Protein AF-0000000077145162 (afdb_homodimer)

Nearest PDB structures (foldseek):
  3smd-assembly1_A  TM=8.658E-01  e=8.844E-12  Bacillus thuringiensis str. Al Hakam
  3i7u-assembly1_B  TM=8.727E-01  e=4.835E-09  Aquifex aeolicus VF5
  3a6s-assembly3_A  TM=8.276E-01  e=2.845E-09  Escherichia coli K-12
  7sp3-assembly1_A  TM=6.257E-01  e=1.865E-07  Escherichia coli
  4s2y-assembly1_A  TM=6.361E-01  e=8.136E-07  Escherichia coli K-12

Structure (mmCIF, N/CA/C/O backbone):
data_AF-0000000077145162-model_v1
#
loop_
_entity.id
_entity.type
_entity.pdbx_description
1 polymer 'Phosphohydrolase (MutT/nudix family protein)'
#
loop_
_atom_site.group_PDB
_atom_site.id
_atom_site.type_symbol
_atom_site.label_atom_id
_atom_site.label_alt_id
_atom_site.label_comp_id
_atom_site.label_asym_id
_atom_site.label_entity_id
_atom_site.label_seq_id
_atom_site.pdbx_PDB_ins_code
_atom_site.Cartn_x
_atom_site.Cartn_y
_atom_site.Cartn_z
_atom_site.occupancy
_atom_site.B_iso_or_equiv
_atom_site.auth_seq_id
_atom_site.auth_comp_id
_atom_site.auth_asym_id
_atom_site.auth_atom_id
_atom_site.pdbx_PDB_model_num
ATOM 1 N N . MET A 1 1 ? 14.805 -5.492 -16.859 1 73 1 MET A N 1
ATOM 2 C CA . MET A 1 1 ? 14.977 -5.855 -15.453 1 73 1 MET A CA 1
ATOM 3 C C . MET A 1 1 ? 13.938 -5.16 -14.578 1 73 1 MET A C 1
ATOM 5 O O . MET A 1 1 ? 13.461 -4.074 -14.914 1 73 1 MET A O 1
ATOM 9 N N . GLY A 1 2 ? 13.305 -5.91 -13.633 1 91.06 2 GLY A N 1
ATOM 10 C CA . GLY A 1 2 ? 12.258 -5.395 -12.766 1 91.06 2 GLY A CA 1
ATOM 11 C C . GLY A 1 2 ? 12.789 -4.488 -11.672 1 91.06 2 GLY A C 1
ATOM 12 O O . GLY A 1 2 ? 14 -4.355 -11.5 1 91.06 2 GLY A O 1
ATOM 13 N N . TYR A 1 3 ? 12.07 -3.783 -11.055 1 95.81 3 TYR A N 1
ATOM 14 C CA . TYR A 1 3 ? 12.43 -2.82 -10.016 1 95.81 3 TYR A CA 1
ATOM 15 C C . TYR A 1 3 ? 13.312 -3.461 -8.953 1 95.81 3 TYR A C 1
ATOM 17 O O . TYR A 1 3 ? 14.336 -2.896 -8.57 1 95.81 3 TYR A O 1
ATOM 25 N N . ILE A 1 4 ? 12.961 -4.625 -8.562 1 95.38 4 ILE A N 1
ATOM 26 C CA . ILE A 1 4 ? 13.68 -5.285 -7.477 1 95.38 4 ILE A CA 1
ATOM 27 C C . ILE A 1 4 ? 15.109 -5.598 -7.922 1 95.38 4 ILE A C 1
ATOM 29 O O . ILE A 1 4 ? 16.062 -5.324 -7.191 1 95.38 4 ILE A O 1
ATOM 33 N N . GLU A 1 5 ? 15.211 -6.184 -9.062 1 95 5 GLU A N 1
ATOM 34 C CA . GLU A 1 5 ? 16.531 -6.52 -9.578 1 95 5 GLU A CA 1
ATOM 35 C C . GLU A 1 5 ? 17.406 -5.273 -9.719 1 95 5 GLU A C 1
ATOM 37 O O . GLU A 1 5 ? 18.578 -5.285 -9.367 1 95 5 GLU A O 1
ATOM 42 N N . ASP A 1 6 ? 16.828 -4.238 -10.227 1 95.81 6 ASP A N 1
ATOM 43 C CA . ASP A 1 6 ? 17.531 -2.973 -10.375 1 95.81 6 ASP A CA 1
ATOM 44 C C . ASP A 1 6 ? 18.047 -2.469 -9.031 1 95.81 6 ASP A C 1
ATOM 46 O O . ASP A 1 6 ? 19.203 -2.076 -8.906 1 95.81 6 ASP A O 1
ATOM 50 N N . MET A 1 7 ? 17.219 -2.557 -8.047 1 97.25 7 MET A N 1
ATOM 51 C CA . MET A 1 7 ? 17.578 -2.059 -6.727 1 97.25 7 MET A CA 1
ATOM 52 C C . MET A 1 7 ? 18.641 -2.947 -6.082 1 97.25 7 MET A C 1
ATOM 54 O O . MET A 1 7 ? 19.594 -2.447 -5.465 1 97.25 7 MET A O 1
ATOM 58 N N . ARG A 1 8 ? 18.484 -4.195 -6.309 1 97.56 8 ARG A N 1
ATOM 59 C CA . ARG A 1 8 ? 19.453 -5.113 -5.727 1 97.56 8 ARG A CA 1
ATOM 60 C C . ARG A 1 8 ? 20.844 -4.895 -6.328 1 97.56 8 ARG A C 1
ATOM 62 O O . ARG A 1 8 ? 21.844 -5.016 -5.637 1 97.56 8 ARG A O 1
ATOM 69 N N . ASN A 1 9 ? 20.875 -4.582 -7.578 1 97.12 9 ASN A N 1
ATOM 70 C CA . ASN A 1 9 ? 22.141 -4.273 -8.234 1 97.12 9 ASN A CA 1
ATOM 71 C C . ASN A 1 9 ? 22.797 -3.041 -7.625 1 97.12 9 ASN A C 1
ATOM 73 O O . ASN A 1 9 ? 24.031 -2.93 -7.613 1 97.12 9 ASN A O 1
ATOM 77 N N . LEU A 1 10 ? 21.984 -2.184 -7.051 1 97.12 10 LEU A N 1
ATOM 78 C CA . LEU A 1 10 ? 22.484 -0.918 -6.531 1 97.12 10 LEU A CA 1
ATOM 79 C C . LEU A 1 10 ? 22.812 -1.035 -5.047 1 97.12 10 LEU A C 1
ATOM 81 O O . LEU A 1 10 ? 23.797 -0.458 -4.578 1 97.12 10 LEU A O 1
ATOM 85 N N . VAL A 1 11 ? 22.047 -1.851 -4.258 1 97.75 11 VAL A N 1
ATOM 86 C CA . VAL A 1 11 ? 22.172 -1.73 -2.807 1 97.75 11 VAL A CA 1
ATOM 87 C C . VAL A 1 11 ? 22.531 -3.086 -2.203 1 97.75 11 VAL A C 1
ATOM 89 O O . VAL A 1 11 ? 22.641 -3.219 -0.983 1 97.75 11 VAL A O 1
ATOM 92 N N . GLY A 1 12 ? 22.688 -4.051 -3.043 1 96.88 12 GLY A N 1
ATOM 93 C CA . GLY A 1 12 ? 22.969 -5.387 -2.545 1 96.88 12 GLY A CA 1
ATOM 94 C C . GLY A 1 12 ? 21.859 -5.938 -1.662 1 96.88 12 GLY A C 1
ATOM 95 O O . GLY A 1 12 ? 20.688 -5.914 -2.039 1 96.88 12 GLY A O 1
ATOM 96 N N . ASN A 1 13 ? 22.281 -6.395 -0.47 1 97.19 13 ASN A N 1
ATOM 97 C CA . ASN A 1 13 ? 21.328 -7.055 0.408 1 97.19 13 ASN A CA 1
ATOM 98 C C . ASN A 1 13 ? 20.719 -6.078 1.41 1 97.19 13 ASN A C 1
ATOM 100 O O . ASN A 1 13 ? 20.031 -6.492 2.35 1 97.19 13 ASN A O 1
ATOM 104 N N . HIS A 1 14 ? 20.984 -4.758 1.228 1 96.81 14 HIS A N 1
ATOM 105 C CA . HIS A 1 14 ? 20.406 -3.752 2.109 1 96.81 14 HIS A CA 1
ATOM 106 C C . HIS A 1 14 ? 18.891 -3.877 2.166 1 96.81 14 HIS A C 1
ATOM 108 O O . HIS A 1 14 ? 18.25 -4.16 1.151 1 96.81 14 HIS A O 1
ATOM 114 N N . PRO A 1 15 ? 18.281 -3.676 3.285 1 96.88 15 PRO A N 1
ATOM 115 C CA . PRO A 1 15 ? 16.828 -3.826 3.406 1 96.88 15 PRO A CA 1
ATOM 116 C C . PRO A 1 15 ? 16.062 -2.92 2.447 1 96.88 15 PRO A C 1
ATOM 118 O O . PRO A 1 15 ? 16.422 -1.755 2.27 1 96.88 15 PRO A O 1
ATOM 121 N N . LEU A 1 16 ? 15.023 -3.518 1.846 1 97.62 16 LEU A N 1
ATOM 122 C CA . LEU A 1 16 ? 14.117 -2.783 0.971 1 97.62 16 LEU A CA 1
ATOM 123 C C . LEU A 1 16 ? 12.68 -2.869 1.479 1 97.62 16 LEU A C 1
ATOM 125 O O . LEU A 1 16 ? 12.242 -3.928 1.934 1 97.62 16 LEU A O 1
ATOM 129 N N . ILE A 1 17 ? 11.984 -1.758 1.466 1 97.88 17 ILE A N 1
ATOM 130 C CA . ILE A 1 17 ? 10.523 -1.818 1.551 1 97.88 17 ILE A CA 1
ATOM 131 C C . ILE A 1 17 ? 9.938 -2.09 0.168 1 97.88 17 ILE A C 1
ATOM 133 O O . ILE A 1 17 ? 10.133 -1.302 -0.761 1 97.88 17 ILE A O 1
ATOM 137 N N . LEU A 1 18 ? 9.297 -3.199 0.031 1 97.56 18 LEU A N 1
ATOM 138 C CA . LEU A 1 18 ? 8.688 -3.578 -1.24 1 97.56 18 LEU A CA 1
ATOM 139 C C . LEU A 1 18 ? 7.176 -3.727 -1.096 1 97.56 18 LEU A C 1
ATOM 141 O O . LEU A 1 18 ? 6.691 -4.258 -0.091 1 97.56 18 LEU A O 1
ATOM 145 N N . ILE A 1 19 ? 6.461 -3.207 -2.064 1 98.06 19 ILE A N 1
ATOM 146 C CA . ILE A 1 19 ? 5.008 -3.346 -2.072 1 98.06 19 ILE A CA 1
ATOM 147 C C . ILE A 1 19 ? 4.59 -4.328 -3.166 1 98.06 19 ILE A C 1
ATOM 149 O O . ILE A 1 19 ? 5.148 -4.316 -4.266 1 98.06 19 ILE A O 1
ATOM 153 N N . GLY A 1 20 ? 3.664 -5.172 -2.791 1 97.75 20 GLY A N 1
ATOM 154 C CA . GLY A 1 20 ? 3.148 -6.145 -3.74 1 97.75 20 GLY A CA 1
ATOM 155 C C . GLY A 1 20 ? 1.633 -6.23 -3.744 1 97.75 20 GLY A C 1
ATOM 156 O O . GLY A 1 20 ? 0.981 -5.828 -2.777 1 97.75 20 GLY A O 1
ATOM 157 N N . SER A 1 21 ? 1.092 -6.641 -4.844 1 98.5 21 SER A N 1
ATOM 158 C CA . SER A 1 21 ? -0.329 -6.93 -5.008 1 98.5 21 SER A CA 1
ATOM 159 C C . SER A 1 21 ? -0.599 -8.43 -4.941 1 98.5 21 SER A C 1
ATOM 161 O O . SER A 1 21 ? 0.1 -9.219 -5.578 1 98.5 21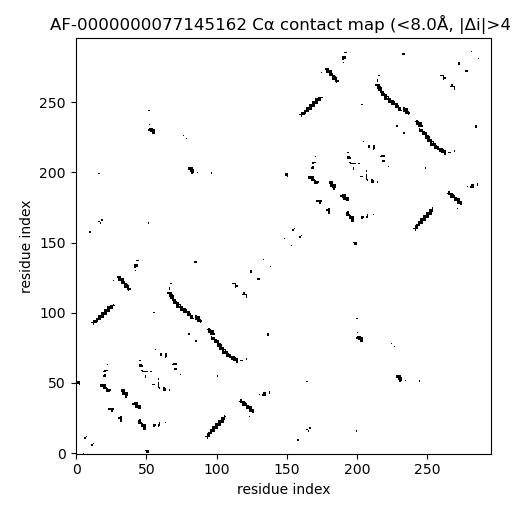 SER A O 1
ATOM 163 N N . HIS A 1 22 ? -1.588 -8.797 -4.117 1 98.38 22 HIS A N 1
ATOM 164 C CA . HIS A 1 22 ? -1.922 -10.203 -3.904 1 98.38 22 HIS A CA 1
ATOM 165 C C . HIS A 1 22 ? -3.424 -10.438 -4.035 1 98.38 22 HIS A C 1
ATOM 167 O O . HIS A 1 22 ? -4.223 -9.539 -3.773 1 98.38 22 HIS A O 1
ATOM 173 N N . ALA A 1 23 ? -3.779 -11.633 -4.406 1 98.56 23 ALA A N 1
ATOM 174 C CA . ALA A 1 23 ? -5.184 -11.914 -4.684 1 98.56 23 ALA A CA 1
ATOM 175 C C . ALA A 1 23 ? -5.668 -13.125 -3.887 1 98.56 23 ALA A C 1
ATOM 177 O O . ALA A 1 23 ? -4.988 -14.148 -3.828 1 98.56 23 ALA A O 1
ATOM 178 N N . ILE A 1 24 ? -6.758 -12.914 -3.268 1 98.62 24 ILE A N 1
ATOM 179 C CA . ILE A 1 24 ? -7.598 -14.039 -2.877 1 98.62 24 ILE A CA 1
ATOM 180 C C . ILE A 1 24 ? -8.57 -14.375 -4.004 1 98.62 24 ILE A C 1
ATOM 182 O O . ILE A 1 24 ? -9.57 -13.68 -4.195 1 98.62 24 ILE A O 1
ATOM 186 N N . ILE A 1 25 ? -8.281 -15.359 -4.754 1 98.62 25 ILE A N 1
ATOM 187 C CA . ILE A 1 25 ? -9.094 -15.742 -5.902 1 98.62 25 ILE A CA 1
ATOM 188 C C . ILE A 1 25 ? -10.055 -16.859 -5.5 1 98.62 25 ILE A C 1
ATOM 190 O O . ILE A 1 25 ? -9.617 -17.938 -5.082 1 98.62 25 ILE A O 1
ATOM 194 N N . LEU A 1 26 ? -11.305 -16.594 -5.645 1 98.5 26 LEU A N 1
ATOM 195 C CA . LEU A 1 26 ? -12.336 -17.562 -5.277 1 98.5 26 LEU A CA 1
ATOM 196 C C . LEU A 1 26 ? -13.156 -17.969 -6.496 1 98.5 26 LEU A C 1
ATOM 198 O O . LEU A 1 26 ? -13.57 -17.125 -7.293 1 98.5 26 LEU A O 1
ATOM 202 N N . ASN A 1 27 ? -13.398 -19.281 -6.613 1 97.69 27 ASN A N 1
ATOM 203 C CA . ASN A 1 27 ? -14.242 -19.734 -7.707 1 97.69 27 ASN A CA 1
ATOM 204 C C . ASN A 1 27 ? -15.719 -19.75 -7.305 1 97.69 27 ASN A C 1
ATOM 206 O O . ASN A 1 27 ? -16.078 -19.25 -6.234 1 97.69 27 ASN A O 1
ATOM 210 N N . GLU A 1 28 ? -16.531 -20.234 -8.188 1 96.62 28 GLU A N 1
ATOM 211 C CA . GLU A 1 28 ? -17.984 -20.203 -7.996 1 96.62 28 GLU A CA 1
ATOM 212 C C . GLU A 1 28 ? -18.406 -21.031 -6.785 1 96.62 28 GLU A C 1
ATOM 214 O O . GLU A 1 28 ? -19.453 -20.797 -6.191 1 96.62 28 GLU A O 1
ATOM 219 N N . LYS A 1 29 ? -17.594 -22.016 -6.418 1 97.19 29 LYS A N 1
ATOM 220 C CA . LYS A 1 29 ? -17.875 -22.875 -5.273 1 97.19 29 LYS A CA 1
ATOM 221 C C . LYS A 1 29 ? -17.297 -22.297 -3.986 1 97.19 29 LYS A C 1
ATOM 223 O O . LYS A 1 29 ? -17.25 -22.969 -2.961 1 97.19 29 LYS A O 1
ATOM 228 N N . ASP A 1 30 ? -16.703 -21.078 -4.066 1 96.56 30 ASP A N 1
ATOM 229 C CA . ASP A 1 30 ? -16.078 -20.375 -2.939 1 96.56 30 ASP A CA 1
ATOM 230 C C . ASP A 1 30 ? -14.828 -21.109 -2.463 1 96.56 30 ASP A C 1
ATOM 232 O O . ASP A 1 30 ? -14.57 -21.188 -1.262 1 96.56 30 ASP A O 1
ATOM 236 N N . GLU A 1 31 ? -14.211 -21.672 -3.371 1 98.06 31 GLU A N 1
ATOM 237 C CA . GLU A 1 31 ? -12.891 -22.25 -3.109 1 98.06 31 GLU A CA 1
ATOM 238 C C . GLU A 1 31 ? -11.789 -21.25 -3.438 1 98.06 31 GLU A C 1
ATOM 240 O O . GLU A 1 31 ? -11.891 -20.5 -4.414 1 98.06 31 GLU A O 1
ATOM 245 N N . VAL A 1 32 ? -10.734 -21.281 -2.621 1 98.5 32 VAL A N 1
ATOM 246 C CA . VAL A 1 32 ? -9.664 -20.312 -2.781 1 98.5 32 VAL A CA 1
ATOM 247 C C . VAL A 1 32 ? -8.508 -20.938 -3.559 1 98.5 32 VAL A C 1
ATOM 249 O O . VAL A 1 32 ? -8.094 -22.062 -3.271 1 98.5 32 VAL A O 1
ATOM 252 N N . LEU A 1 33 ? -7.996 -20.234 -4.57 1 98 33 LEU A N 1
ATOM 253 C CA . LEU A 1 33 ? -6.844 -20.688 -5.344 1 98 33 LEU A CA 1
ATOM 254 C C . LEU A 1 33 ? -5.547 -20.453 -4.582 1 98 33 LEU A C 1
ATOM 256 O O . LEU A 1 33 ? -5.27 -19.312 -4.168 1 98 33 LEU A O 1
ATOM 260 N N . LEU A 1 34 ? -4.777 -21.516 -4.34 1 97 34 LEU A N 1
ATOM 261 C CA . LEU A 1 34 ? -3.461 -21.406 -3.723 1 97 34 LEU A CA 1
ATOM 262 C C . LEU A 1 34 ? -2.377 -21.953 -4.645 1 97 34 LEU A C 1
ATOM 264 O O . LEU A 1 34 ? -2.66 -22.766 -5.527 1 97 34 LEU A O 1
ATOM 268 N N . GLN A 1 35 ? -1.238 -21.453 -4.477 1 95.19 35 GLN A N 1
ATOM 269 C CA . GLN A 1 35 ? -0.072 -21.859 -5.25 1 95.19 35 GLN A CA 1
ATOM 270 C C . GLN A 1 35 ? 1.009 -22.453 -4.348 1 95.19 35 GLN A C 1
ATOM 272 O O . GLN A 1 35 ? 1.325 -21.891 -3.301 1 95.19 35 GLN A O 1
ATOM 277 N N . LEU A 1 36 ? 1.513 -23.578 -4.754 1 92.94 36 LEU A N 1
ATOM 278 C CA . LEU A 1 36 ? 2.658 -24.172 -4.066 1 92.94 36 LEU A CA 1
ATOM 279 C C . LEU A 1 36 ? 3.965 -23.594 -4.594 1 92.94 36 LEU A C 1
ATOM 281 O O . LEU A 1 36 ? 4.332 -23.812 -5.75 1 92.94 36 LEU A O 1
ATOM 285 N N . ARG A 1 37 ? 4.641 -22.844 -3.727 1 83.56 37 ARG A N 1
ATOM 286 C CA . ARG A 1 37 ? 5.84 -22.141 -4.168 1 83.56 37 ARG A CA 1
ATOM 287 C C . ARG A 1 37 ? 7.062 -23.047 -4.113 1 83.56 37 ARG A C 1
ATOM 289 O O . ARG A 1 37 ? 7.184 -23.891 -3.215 1 83.56 37 ARG A O 1
ATOM 296 N N . THR A 1 38 ? 7.938 -22.781 -5.023 1 78.06 38 THR A N 1
ATOM 297 C CA . THR A 1 38 ? 9.125 -23.609 -5.16 1 78.06 38 THR A CA 1
ATOM 298 C C . THR A 1 38 ? 10.164 -23.25 -4.102 1 78.06 38 THR A C 1
ATOM 300 O O . THR A 1 38 ? 10.961 -24.094 -3.686 1 78.06 38 THR A O 1
ATOM 303 N N . ASP A 1 39 ? 10.156 -21.969 -3.674 1 71.62 39 ASP A N 1
ATOM 304 C CA . ASP A 1 39 ? 11.227 -21.469 -2.811 1 71.62 39 ASP A CA 1
ATOM 305 C C . ASP A 1 39 ? 11.133 -22.094 -1.417 1 71.62 39 ASP A C 1
ATOM 307 O O . ASP A 1 39 ? 12.156 -22.453 -0.82 1 71.62 39 ASP A O 1
ATOM 311 N N . PHE A 1 40 ? 9.922 -22.281 -0.91 1 70.81 40 PHE A N 1
ATOM 312 C CA . PHE A 1 40 ? 9.789 -22.766 0.463 1 70.81 40 PHE A CA 1
ATOM 313 C C . PHE A 1 40 ? 8.883 -23.984 0.529 1 70.81 40 PHE A C 1
ATOM 315 O O . PHE A 1 40 ? 8.695 -24.562 1.601 1 70.81 40 PHE A O 1
ATOM 322 N N . ASN A 1 41 ? 8.352 -24.438 -0.592 1 81.75 41 ASN A N 1
ATOM 323 C CA . ASN A 1 41 ? 7.434 -25.562 -0.685 1 81.75 41 ASN A CA 1
ATOM 324 C C . ASN A 1 41 ? 6.219 -25.375 0.219 1 81.75 41 ASN A C 1
ATOM 326 O O . ASN A 1 41 ? 5.867 -26.281 0.984 1 81.75 41 ASN A O 1
ATOM 330 N N . ARG A 1 42 ? 5.777 -24.156 0.211 1 89.12 42 ARG A N 1
ATOM 331 C CA . ARG A 1 42 ? 4.586 -23.797 0.973 1 89.12 42 ARG A CA 1
ATOM 332 C C . ARG A 1 42 ? 3.527 -23.172 0.073 1 89.12 42 ARG A C 1
ATOM 334 O O . ARG A 1 42 ? 3.857 -22.516 -0.915 1 89.12 42 ARG A O 1
ATOM 341 N N . TRP A 1 43 ? 2.32 -23.453 0.506 1 94.06 43 TRP A N 1
ATOM 342 C CA . TRP A 1 43 ? 1.199 -22.859 -0.216 1 94.06 43 TRP A CA 1
ATOM 343 C C . TRP A 1 43 ? 1.042 -21.391 0.136 1 94.06 43 TRP A C 1
ATOM 345 O O . TRP A 1 43 ? 1.268 -20.984 1.281 1 94.06 43 TRP A O 1
ATOM 355 N N . GLY A 1 44 ? 0.661 -20.641 -0.822 1 94.69 44 GLY A N 1
ATOM 356 C CA . GLY A 1 44 ? 0.375 -19.219 -0.638 1 94.69 44 GLY A CA 1
ATOM 357 C C . GLY A 1 44 ? -0.619 -18.672 -1.646 1 94.69 44 GLY A C 1
ATOM 358 O O . GLY A 1 44 ? -1.071 -19.406 -2.533 1 94.69 44 GLY A O 1
ATOM 359 N N . ILE A 1 45 ? -0.968 -17.422 -1.444 1 96.69 45 ILE A N 1
ATOM 360 C CA . ILE A 1 45 ? -1.852 -16.781 -2.408 1 96.69 45 ILE A CA 1
ATOM 361 C C . ILE A 1 45 ? -1.027 -16.203 -3.557 1 96.69 45 ILE A C 1
ATOM 363 O O . ILE A 1 45 ? 0.203 -16.156 -3.488 1 96.69 45 ILE A O 1
ATOM 367 N N . ILE A 1 46 ? -1.766 -15.859 -4.602 1 96.44 46 ILE A N 1
ATOM 368 C CA . ILE A 1 46 ? -1.122 -15.383 -5.82 1 96.44 46 ILE A CA 1
ATOM 369 C C . ILE A 1 46 ? -0.826 -13.891 -5.699 1 96.44 46 ILE A C 1
ATOM 371 O O . ILE A 1 46 ? -1.669 -13.125 -5.234 1 96.44 46 ILE A O 1
ATOM 375 N N . GLY A 1 47 ? 0.297 -13.484 -6.109 1 96.12 47 GLY A N 1
ATOM 376 C CA . GLY A 1 47 ? 0.658 -12.078 -6.098 1 96.12 47 GLY A CA 1
ATOM 377 C C . GLY A 1 47 ? 2.123 -11.836 -6.406 1 96.12 47 GLY A C 1
ATOM 378 O O . GLY A 1 47 ? 2.873 -12.773 -6.66 1 96.12 47 GLY A O 1
ATOM 379 N N . GLY A 1 48 ? 2.527 -10.609 -6.402 1 95.81 48 GLY A N 1
ATOM 380 C CA . GLY A 1 48 ? 3.898 -10.234 -6.711 1 95.81 48 GLY A CA 1
ATOM 381 C C . GLY A 1 48 ? 4.168 -8.758 -6.531 1 95.81 48 GLY A C 1
ATOM 382 O O . GLY A 1 48 ? 3.258 -7.988 -6.215 1 95.81 48 GLY A O 1
ATOM 383 N N . ALA A 1 49 ? 5.387 -8.438 -6.809 1 96.44 49 ALA A N 1
ATOM 384 C CA . ALA A 1 49 ? 5.883 -7.094 -6.516 1 96.44 49 ALA A CA 1
ATOM 385 C C . ALA A 1 49 ? 5.422 -6.098 -7.574 1 96.44 49 ALA A C 1
ATOM 387 O O . ALA A 1 49 ? 5.293 -6.445 -8.75 1 96.44 49 ALA A O 1
ATOM 388 N N . LEU A 1 50 ? 5.211 -4.867 -7.137 1 98.06 50 LEU A N 1
ATOM 389 C CA . LEU A 1 50 ? 4.902 -3.744 -8.016 1 98.06 50 LEU A CA 1
ATOM 390 C C . LEU A 1 50 ? 6.121 -3.346 -8.844 1 98.06 50 LEU A C 1
ATOM 392 O O . LEU A 1 50 ? 7.238 -3.295 -8.32 1 98.06 50 LEU A O 1
ATOM 396 N N . GLU A 1 51 ? 5.969 -3.113 -10.133 1 97 51 GLU A N 1
ATOM 397 C CA . GLU A 1 51 ? 7.004 -2.578 -11.016 1 97 51 GLU A CA 1
ATOM 398 C C . GLU A 1 51 ? 6.766 -1.102 -11.312 1 97 51 GLU A C 1
ATOM 400 O O . GLU A 1 51 ? 5.719 -0.553 -10.961 1 97 51 GLU A O 1
ATOM 405 N N . TYR A 1 52 ? 7.711 -0.533 -11.922 1 94.62 52 TYR A N 1
ATOM 406 C CA . TYR A 1 52 ? 7.586 0.875 -12.281 1 94.62 52 TYR A CA 1
ATOM 407 C C . TYR A 1 52 ? 6.383 1.104 -13.188 1 94.62 52 TYR A C 1
ATOM 409 O O . TYR A 1 52 ? 6.078 0.272 -14.039 1 94.62 52 TYR A O 1
ATOM 417 N N . ASN A 1 53 ? 5.695 2.227 -13.016 1 90.81 53 ASN A N 1
ATOM 418 C CA . ASN A 1 53 ? 4.703 2.773 -13.938 1 90.81 53 ASN A CA 1
ATOM 419 C C . ASN A 1 53 ? 3.473 1.876 -14.031 1 90.81 53 ASN A C 1
ATOM 421 O O . ASN A 1 53 ? 2.838 1.8 -15.086 1 90.81 53 ASN A O 1
ATOM 425 N N . GLU A 1 54 ? 3.229 1.074 -13.016 1 95 54 GLU A N 1
ATOM 426 C CA . GLU A 1 54 ? 1.99 0.302 -13 1 95 54 GLU A CA 1
ATOM 427 C C . GLU A 1 54 ? 1.178 0.59 -11.742 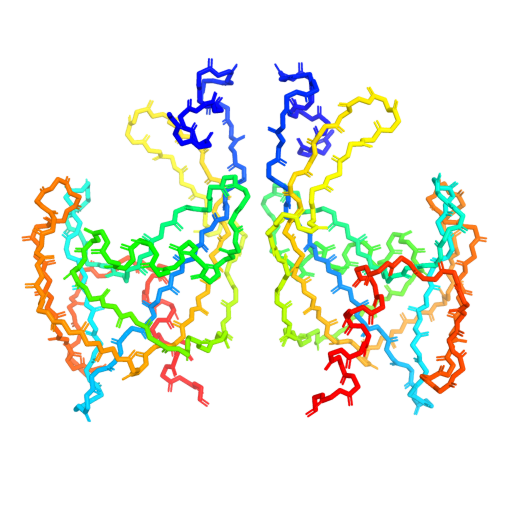1 95 54 GLU A C 1
ATOM 429 O O . GLU A 1 54 ? 1.729 1.017 -10.719 1 95 54 GLU A O 1
ATOM 434 N N . THR A 1 55 ? -0.147 0.417 -11.922 1 97.75 55 THR A N 1
ATOM 435 C CA . THR A 1 55 ? -1.003 0.453 -10.742 1 97.75 55 THR A CA 1
ATOM 436 C C . THR A 1 55 ? -0.94 -0.873 -9.984 1 97.75 55 THR A C 1
ATOM 438 O O . THR A 1 55 ? -0.525 -1.891 -10.547 1 97.75 55 THR A O 1
ATOM 441 N N . LEU A 1 56 ? -1.31 -0.833 -8.773 1 98.56 56 LEU A N 1
ATOM 442 C CA . LEU A 1 56 ? -1.387 -2.062 -7.992 1 98.56 56 LEU A CA 1
ATOM 443 C C . LEU A 1 56 ? -2.311 -3.074 -8.664 1 98.56 56 LEU A C 1
ATOM 445 O O . LEU A 1 56 ? -2.02 -4.273 -8.672 1 98.56 56 LEU A O 1
ATOM 449 N N . GLU A 1 57 ? -3.355 -2.582 -9.273 1 98.44 57 GLU A N 1
ATOM 450 C CA . GLU A 1 57 ? -4.277 -3.463 -9.977 1 98.44 57 GLU A CA 1
ATOM 451 C C . GLU A 1 57 ? -3.631 -4.055 -11.227 1 98.44 57 GLU A C 1
ATOM 453 O O . GLU A 1 57 ? -3.814 -5.234 -11.531 1 98.44 57 GLU A O 1
ATOM 458 N N . ASP A 1 58 ? -2.898 -3.238 -11.93 1 98 58 ASP A N 1
ATOM 459 C CA . ASP A 1 58 ? -2.184 -3.73 -13.102 1 98 58 ASP A CA 1
ATOM 460 C C . ASP A 1 58 ? -1.156 -4.789 -12.719 1 98 58 ASP A C 1
ATOM 462 O O . ASP A 1 58 ? -1.011 -5.805 -13.398 1 98 58 ASP A O 1
ATOM 466 N N . ALA A 1 59 ? -0.435 -4.508 -11.672 1 98.19 59 ALA A N 1
ATOM 467 C CA . ALA A 1 59 ? 0.527 -5.484 -11.172 1 98.19 59 ALA A CA 1
ATOM 468 C C . ALA A 1 59 ? -0.161 -6.801 -10.82 1 98.19 59 ALA A C 1
ATOM 470 O O . ALA A 1 59 ? 0.343 -7.879 -11.148 1 98.19 59 ALA A O 1
ATOM 471 N N . LEU A 1 60 ? -1.328 -6.676 -10.18 1 98.44 60 LEU A N 1
ATOM 472 C CA . LEU A 1 60 ? -2.084 -7.863 -9.797 1 98.44 60 LEU A CA 1
ATOM 473 C C . LEU A 1 60 ? -2.459 -8.688 -11.023 1 98.44 60 LEU A C 1
ATOM 475 O O . LEU A 1 60 ? -2.223 -9.898 -11.055 1 98.44 60 LEU A O 1
ATOM 479 N N . LYS A 1 61 ? -3.006 -7.996 -12 1 98.38 61 LYS A N 1
ATOM 480 C CA . LYS A 1 61 ? -3.436 -8.672 -13.227 1 98.38 61 LYS A CA 1
ATOM 481 C C . LYS A 1 61 ? -2.256 -9.344 -13.922 1 98.38 61 LYS A C 1
ATOM 483 O O . LYS A 1 61 ? -2.365 -10.484 -14.375 1 98.38 61 LYS A O 1
ATOM 488 N N . ARG A 1 62 ? -1.154 -8.648 -14.008 1 97.19 62 ARG A N 1
ATOM 489 C CA . ARG A 1 62 ? 0.045 -9.188 -14.641 1 97.19 62 ARG A CA 1
ATOM 490 C C . ARG A 1 62 ? 0.551 -10.414 -13.898 1 97.19 62 ARG A C 1
ATOM 492 O O . ARG A 1 62 ? 0.782 -11.461 -14.508 1 97.19 62 ARG A O 1
ATOM 499 N N . GLU A 1 63 ? 0.692 -10.359 -12.547 1 96.31 63 GLU A N 1
ATOM 500 C CA . GLU A 1 63 ? 1.233 -11.445 -11.734 1 96.31 63 GLU A CA 1
ATOM 501 C C . GLU A 1 63 ? 0.313 -12.664 -11.75 1 96.31 63 GLU A C 1
ATOM 503 O O . GLU A 1 63 ? 0.781 -13.805 -11.82 1 96.31 63 GLU A O 1
ATOM 508 N N . VAL A 1 64 ? -1.023 -12.43 -11.672 1 97.19 64 VAL A N 1
ATOM 509 C CA . VAL A 1 64 ? -1.975 -13.531 -11.695 1 97.19 64 VAL A CA 1
ATOM 510 C C . VAL A 1 64 ? -1.891 -14.258 -13.039 1 97.19 64 VAL A C 1
ATOM 512 O O . VAL A 1 64 ? -1.833 -15.484 -13.086 1 97.19 64 VAL A O 1
ATOM 515 N N . PHE A 1 65 ? -1.805 -13.438 -14.07 1 97.19 65 PHE A N 1
ATOM 516 C CA . PHE A 1 65 ? -1.702 -14.047 -15.391 1 97.19 65 PHE A CA 1
ATOM 517 C C . PHE A 1 65 ? -0.406 -14.836 -15.523 1 97.19 65 PHE A C 1
ATOM 519 O O . PHE A 1 65 ? -0.415 -15.977 -15.992 1 97.19 65 PHE A O 1
ATOM 526 N N . GLU A 1 66 ? 0.687 -14.289 -15.164 1 94.75 66 GLU A N 1
ATOM 527 C CA . GLU A 1 66 ? 1.999 -14.922 -15.273 1 94.75 66 GLU A CA 1
ATOM 528 C C . GLU A 1 66 ? 2.057 -16.219 -14.461 1 94.75 66 GLU A C 1
ATOM 530 O O . GLU A 1 66 ? 2.607 -17.219 -14.922 1 94.75 66 GLU A O 1
ATOM 535 N N . GLU A 1 67 ? 1.45 -16.219 -13.242 1 94.62 67 GLU A N 1
ATOM 536 C CA . GLU A 1 67 ? 1.631 -17.328 -12.312 1 94.62 67 GLU A CA 1
ATOM 537 C C . GLU A 1 67 ? 0.567 -18.406 -12.523 1 94.62 67 GLU A C 1
ATOM 539 O O . GLU A 1 67 ? 0.777 -19.578 -12.18 1 94.62 67 GLU A O 1
ATOM 544 N N . THR A 1 68 ? -0.639 -18.031 -13.125 1 96 68 THR A N 1
ATOM 545 C CA . THR A 1 68 ? -1.745 -18.984 -13.102 1 96 68 THR A CA 1
ATOM 546 C C . THR A 1 68 ? -2.355 -19.141 -14.492 1 96 68 THR A C 1
ATOM 548 O O . THR A 1 68 ? -3.107 -20.078 -14.742 1 96 68 THR A O 1
ATOM 551 N N . GLY A 1 69 ? -2.125 -18.188 -15.367 1 96.19 69 GLY A N 1
ATOM 552 C CA . GLY A 1 69 ? -2.775 -18.156 -16.672 1 96.19 69 GLY A CA 1
ATOM 553 C C . GLY A 1 69 ? -4.145 -17.5 -16.641 1 96.19 69 GLY A C 1
ATOM 554 O O . GLY A 1 69 ? -4.754 -17.281 -17.688 1 96.19 69 GLY A O 1
ATOM 555 N N . LEU A 1 70 ? -4.629 -17.078 -15.539 1 97.38 70 LEU A N 1
ATOM 556 C CA . LEU A 1 70 ? -5.973 -16.516 -15.406 1 97.38 70 LEU A CA 1
ATOM 557 C C . LEU A 1 70 ? -5.965 -15.023 -15.68 1 97.38 70 LEU A C 1
ATOM 559 O O . LEU A 1 70 ? -5.023 -14.32 -15.305 1 97.38 70 LEU A O 1
ATOM 563 N N . ILE A 1 71 ? -6.984 -14.555 -16.312 1 98.25 71 ILE A N 1
ATOM 564 C CA . ILE A 1 71 ? -7.27 -13.133 -16.484 1 98.25 71 ILE A CA 1
ATOM 565 C C . ILE A 1 71 ? -8.367 -12.703 -15.508 1 98.25 71 ILE A C 1
ATOM 567 O O . ILE A 1 71 ? -9.523 -13.117 -15.648 1 98.25 71 ILE A O 1
ATOM 571 N N . ILE A 1 72 ? -7.996 -11.906 -14.562 1 98.31 72 ILE A N 1
ATOM 572 C CA . ILE A 1 72 ? -8.961 -11.523 -13.539 1 98.31 72 ILE A CA 1
ATOM 573 C C . ILE A 1 72 ? -9.625 -10.203 -13.93 1 98.31 72 ILE A C 1
ATOM 575 O O . ILE A 1 72 ? -9.047 -9.406 -14.664 1 98.31 72 ILE A O 1
ATOM 579 N N . LYS A 1 73 ? -10.797 -10.062 -13.391 1 97.75 73 LYS A N 1
ATOM 580 C CA . LYS A 1 73 ? -11.57 -8.844 -13.609 1 97.75 73 LYS A CA 1
ATOM 581 C C . LYS A 1 73 ? -12.117 -8.297 -12.289 1 97.75 73 LYS A C 1
ATOM 583 O O . LYS A 1 73 ? -12.359 -9.055 -11.352 1 97.75 73 LYS A O 1
ATOM 588 N N . ASN A 1 74 ? -12.234 -6.953 -12.211 1 97.56 74 ASN A N 1
ATOM 589 C CA . ASN A 1 74 ? -12.883 -6.234 -11.125 1 97.56 74 ASN A CA 1
ATOM 590 C C . ASN A 1 74 ? -12.336 -6.656 -9.766 1 97.56 74 ASN A C 1
ATOM 592 O O . ASN A 1 74 ? -13.102 -7.016 -8.867 1 97.56 74 ASN A O 1
ATOM 596 N N . PRO A 1 75 ? -11.016 -6.645 -9.594 1 98.44 75 PRO A N 1
ATOM 597 C CA . PRO A 1 75 ? -10.508 -6.926 -8.242 1 98.44 75 PRO A CA 1
ATOM 598 C C . PRO A 1 75 ? -11.023 -5.934 -7.203 1 98.44 75 PRO A C 1
ATOM 600 O O . PRO A 1 75 ? -11.148 -4.742 -7.492 1 98.44 75 PRO A O 1
ATOM 603 N N . GLU A 1 76 ? -11.336 -6.414 -6.031 1 98.12 76 GLU A N 1
ATOM 604 C CA . GLU A 1 76 ? -11.812 -5.586 -4.93 1 98.12 76 GLU A CA 1
ATOM 605 C C . GLU A 1 76 ? -10.758 -5.465 -3.832 1 98.12 76 GLU A C 1
ATOM 607 O O . GLU A 1 76 ? -10.297 -6.473 -3.295 1 98.12 76 GLU A O 1
ATOM 612 N N . LEU A 1 77 ? -10.438 -4.219 -3.521 1 98.44 77 LEU A N 1
ATOM 613 C CA . LEU A 1 77 ? -9.484 -4.004 -2.438 1 98.44 77 LEU A CA 1
ATOM 614 C C . LEU A 1 77 ? -10.016 -4.562 -1.124 1 98.44 77 LEU A C 1
ATOM 616 O O . LEU A 1 77 ? -11.125 -4.234 -0.71 1 98.44 77 LEU A O 1
ATOM 620 N N . PHE A 1 78 ? -9.227 -5.441 -0.497 1 98.25 78 PHE A N 1
ATOM 621 C CA . PHE A 1 78 ? -9.648 -6.078 0.746 1 98.25 78 PHE A CA 1
ATOM 622 C C . PHE A 1 78 ? -8.969 -5.426 1.944 1 98.25 78 PHE A C 1
ATOM 624 O O . PHE A 1 78 ? -9.609 -4.727 2.727 1 98.25 78 PHE A O 1
ATOM 631 N N . ARG A 1 79 ? -7.629 -5.594 1.967 1 97.81 79 ARG A N 1
ATOM 632 C CA . ARG A 1 79 ? -6.855 -5.129 3.113 1 97.81 79 ARG A CA 1
ATOM 633 C C . ARG A 1 79 ? -5.379 -4.992 2.754 1 97.81 79 ARG A C 1
ATOM 635 O O . ARG A 1 79 ? -4.922 -5.543 1.751 1 97.81 79 ARG A O 1
ATOM 642 N N . THR A 1 80 ? -4.695 -4.211 3.557 1 98.44 80 THR A N 1
ATOM 643 C CA . THR A 1 80 ? -3.242 -4.137 3.467 1 98.44 80 THR A CA 1
ATOM 644 C C . THR A 1 80 ? -2.592 -4.785 4.688 1 98.44 80 THR A C 1
ATOM 646 O O . THR A 1 80 ? -3.186 -4.824 5.766 1 98.44 80 THR A O 1
ATOM 649 N N . TYR A 1 81 ? -1.405 -5.281 4.461 1 97.88 81 TYR A N 1
ATOM 650 C CA . TYR A 1 81 ? -0.616 -5.867 5.535 1 97.88 81 TYR A CA 1
ATOM 651 C C . TYR A 1 81 ? 0.812 -5.336 5.516 1 97.88 81 TYR A C 1
ATOM 653 O O . TYR A 1 81 ? 1.43 -5.234 4.453 1 97.88 81 TYR A O 1
ATOM 661 N N . SER A 1 82 ? 1.271 -4.957 6.664 1 97.69 82 SER A N 1
ATOM 662 C CA . SER A 1 82 ? 2.619 -4.43 6.852 1 97.69 82 SER A CA 1
ATOM 663 C C . SER A 1 82 ? 3.062 -4.547 8.305 1 97.69 82 SER A C 1
ATOM 665 O O . SER A 1 82 ? 2.268 -4.918 9.172 1 97.69 82 SER A O 1
ATOM 667 N N . GLY A 1 83 ? 4.371 -4.219 8.531 1 96.25 83 GLY A N 1
ATOM 668 C CA . GLY A 1 83 ? 4.883 -4.273 9.891 1 96.25 83 GLY A CA 1
ATOM 669 C C . GLY A 1 83 ? 5.973 -5.316 10.078 1 96.25 83 GLY A C 1
ATOM 670 O O . GLY A 1 83 ? 6.461 -5.887 9.102 1 96.25 83 GLY A O 1
ATOM 671 N N . PRO A 1 84 ? 6.375 -5.535 11.32 1 94.75 84 PRO A N 1
ATOM 672 C CA . PRO A 1 84 ? 7.512 -6.41 11.609 1 94.75 84 PRO A CA 1
ATOM 673 C C . PRO A 1 84 ? 7.273 -7.852 11.172 1 94.75 84 PRO A C 1
ATOM 675 O O . PRO A 1 84 ? 8.227 -8.555 10.812 1 94.75 84 PRO A O 1
ATOM 678 N N . ASP A 1 85 ? 6.055 -8.289 11.133 1 93.06 85 ASP A N 1
ATOM 679 C CA . ASP A 1 85 ? 5.711 -9.656 10.773 1 93.06 85 ASP A CA 1
ATOM 680 C C . ASP A 1 85 ? 5.965 -9.914 9.289 1 93.06 85 ASP A C 1
ATOM 682 O O . ASP A 1 85 ? 5.992 -11.062 8.844 1 93.06 85 ASP A O 1
ATOM 686 N N . PHE A 1 86 ? 6.242 -8.898 8.586 1 94.19 86 PHE A N 1
ATOM 687 C CA . PHE A 1 86 ? 6.398 -9.023 7.141 1 94.19 86 PHE A CA 1
ATOM 688 C C . PHE A 1 86 ? 7.836 -8.75 6.723 1 94.19 86 PHE A C 1
ATOM 690 O O . PHE A 1 86 ? 8.102 -8.453 5.559 1 94.19 86 PHE A O 1
ATOM 697 N N . PHE A 1 87 ? 8.656 -8.781 7.715 1 94.56 87 PHE A N 1
ATOM 698 C CA . PHE A 1 87 ? 10.086 -8.75 7.434 1 94.56 87 PHE A CA 1
ATOM 699 C C . PHE A 1 87 ? 10.609 -10.148 7.102 1 94.56 87 PHE A C 1
ATOM 701 O O . PHE A 1 87 ? 10.227 -11.125 7.746 1 94.56 87 PHE A O 1
ATOM 708 N N . GLN A 1 88 ? 11.414 -10.242 6.004 1 91.5 88 GLN A N 1
ATOM 709 C CA . GLN A 1 88 ? 11.961 -11.523 5.574 1 91.5 88 GLN A CA 1
ATOM 710 C C . GLN A 1 88 ? 13.406 -11.383 5.117 1 91.5 88 GLN A C 1
ATOM 712 O O . GLN A 1 88 ? 13.766 -10.398 4.477 1 91.5 88 GLN A O 1
ATOM 717 N N . ILE A 1 89 ? 14.172 -12.375 5.473 1 93.56 89 ILE A N 1
ATOM 718 C CA . ILE A 1 89 ? 15.508 -12.539 4.918 1 93.56 89 ILE A CA 1
ATOM 719 C C . ILE A 1 89 ? 15.547 -13.75 3.996 1 93.56 89 ILE A C 1
ATOM 721 O O . ILE A 1 89 ? 15.336 -14.883 4.441 1 93.56 89 ILE A O 1
ATOM 725 N N . TYR A 1 90 ? 15.836 -13.5 2.768 1 89.12 90 TYR A N 1
ATOM 726 C CA . TYR A 1 90 ? 15.875 -14.578 1.779 1 89.12 90 TYR A CA 1
ATOM 727 C C . TYR A 1 90 ? 17.156 -15.383 1.896 1 89.12 90 TYR A C 1
ATOM 729 O O . TYR A 1 90 ? 18.141 -14.914 2.48 1 89.12 90 TYR A O 1
ATOM 737 N N . PRO A 1 91 ? 17.109 -16.594 1.332 1 86.62 91 PRO A N 1
ATOM 738 C CA . PRO A 1 91 ? 18.297 -17.438 1.413 1 86.62 91 PRO A CA 1
ATOM 739 C C . PRO A 1 91 ? 19.547 -16.766 0.851 1 86.62 91 PRO A C 1
ATOM 741 O O . PRO A 1 91 ? 20.672 -17.031 1.323 1 86.62 91 PRO A O 1
ATOM 744 N N . ASN A 1 92 ? 19.422 -15.914 -0.09 1 91.62 92 ASN A N 1
ATOM 745 C CA . ASN A 1 92 ? 20.547 -15.234 -0.721 1 91.62 92 ASN A CA 1
ATOM 746 C C . ASN A 1 92 ? 21 -14.023 0.085 1 91.62 92 ASN A C 1
ATOM 748 O O . ASN A 1 92 ? 21.906 -13.305 -0.322 1 91.62 92 ASN A O 1
ATOM 752 N N . GLY A 1 93 ? 20.281 -13.742 1.217 1 95.25 93 GLY A N 1
ATOM 753 C CA . GLY A 1 93 ? 20.672 -12.648 2.094 1 95.25 93 GLY A CA 1
ATOM 754 C C . GLY A 1 93 ? 19.844 -11.391 1.883 1 95.25 93 GLY A C 1
ATOM 755 O O . GLY A 1 93 ? 19.922 -10.445 2.674 1 95.25 93 GLY A O 1
ATOM 756 N N . ASP A 1 94 ? 19.094 -11.367 0.835 1 95.69 94 ASP A N 1
ATOM 757 C CA . ASP A 1 94 ? 18.25 -10.203 0.573 1 95.69 94 ASP A CA 1
ATOM 758 C C . ASP A 1 94 ? 17.266 -9.969 1.714 1 95.69 94 ASP A C 1
ATOM 760 O O . ASP A 1 94 ? 16.672 -10.922 2.221 1 95.69 94 ASP A O 1
ATOM 764 N N . GLN A 1 95 ? 17.141 -8.727 2.154 1 96.81 95 GLN A N 1
ATOM 765 C CA . GLN A 1 95 ? 16.219 -8.352 3.219 1 96.81 95 GLN A CA 1
ATOM 766 C C . GLN A 1 95 ? 15.07 -7.508 2.68 1 96.81 95 GLN A C 1
ATOM 768 O O . GLN A 1 95 ? 15.289 -6.59 1.887 1 96.81 95 GLN A O 1
ATOM 773 N N . VAL A 1 96 ? 13.867 -7.895 3.166 1 96.31 96 VAL A N 1
ATOM 774 C CA . VAL A 1 96 ? 12.695 -7.207 2.621 1 96.31 96 VAL A CA 1
ATOM 775 C C . VAL A 1 96 ? 11.695 -6.926 3.738 1 96.31 96 VAL A C 1
ATOM 777 O O . VAL A 1 96 ? 11.383 -7.809 4.535 1 96.31 96 VAL A O 1
ATOM 780 N N . HIS A 1 97 ? 11.305 -5.688 3.857 1 96.88 97 HIS A N 1
ATOM 781 C CA . HIS A 1 97 ? 10.086 -5.312 4.559 1 96.88 97 HIS A CA 1
ATOM 782 C C . HIS A 1 97 ? 8.898 -5.234 3.604 1 96.88 97 HIS A C 1
ATOM 784 O O . HIS A 1 97 ? 8.703 -4.215 2.934 1 96.88 97 HIS A O 1
ATOM 790 N N . GLY A 1 98 ? 8.125 -6.254 3.627 1 97 98 GLY A N 1
ATOM 791 C CA . GLY A 1 98 ? 7.043 -6.355 2.66 1 97 98 GLY A CA 1
ATOM 792 C C . GLY A 1 98 ? 5.797 -5.602 3.078 1 97 98 GLY A C 1
ATOM 793 O O . GLY A 1 98 ? 5.438 -5.59 4.258 1 97 98 GLY A O 1
ATOM 794 N N . VAL A 1 99 ? 5.188 -4.926 2.168 1 98.25 99 VAL A N 1
ATOM 795 C CA . VAL A 1 99 ? 3.838 -4.383 2.268 1 98.25 99 VAL A CA 1
ATOM 796 C C . VAL A 1 99 ? 2.922 -5.086 1.27 1 98.25 99 VAL A C 1
ATOM 798 O O . VAL A 1 99 ? 3.184 -5.082 0.065 1 98.25 99 VAL A O 1
ATOM 801 N N . LEU A 1 100 ? 1.875 -5.695 1.788 1 98.25 100 LEU A N 1
ATOM 802 C CA . LEU A 1 100 ? 0.968 -6.453 0.932 1 98.25 100 LEU A CA 1
ATOM 803 C C . LEU A 1 100 ? -0.354 -5.711 0.752 1 98.25 100 LEU A C 1
ATOM 805 O O . LEU A 1 100 ? -0.966 -5.281 1.731 1 98.25 100 LEU A O 1
ATOM 809 N N . VAL A 1 101 ? -0.709 -5.504 -0.45 1 98.69 101 VAL A N 1
ATOM 810 C CA . VAL A 1 101 ? -2.066 -5.094 -0.791 1 98.69 101 VAL A CA 1
ATOM 811 C C . VAL A 1 101 ? -2.85 -6.289 -1.327 1 98.69 101 VAL A C 1
ATOM 813 O O . VAL A 1 101 ? -2.475 -6.879 -2.342 1 98.69 101 VAL A O 1
ATOM 816 N N . VAL A 1 102 ? -3.91 -6.633 -0.614 1 98.81 102 VAL A N 1
ATOM 817 C CA . VAL A 1 102 ? -4.629 -7.863 -0.925 1 98.81 102 VAL A CA 1
ATOM 818 C C . VAL A 1 102 ? -5.992 -7.527 -1.524 1 98.81 102 VAL A C 1
ATOM 820 O O . VAL A 1 102 ? -6.719 -6.684 -0.997 1 98.81 102 VAL A O 1
ATOM 823 N N . TYR A 1 103 ? -6.289 -8.18 -2.615 1 98.81 103 TYR A N 1
ATOM 824 C CA . TYR A 1 103 ? -7.551 -8.023 -3.328 1 98.81 103 TYR A CA 1
ATOM 825 C C . TYR A 1 103 ? -8.352 -9.32 -3.312 1 98.81 103 TYR A C 1
ATOM 827 O O . TYR A 1 103 ? -7.781 -10.406 -3.275 1 98.81 103 TYR A O 1
ATOM 835 N N . ILE A 1 104 ? -9.664 -9.172 -3.373 1 98.75 104 ILE A N 1
ATOM 836 C CA . ILE A 1 104 ? -10.562 -10.305 -3.592 1 98.75 104 ILE A CA 1
ATOM 837 C C . ILE A 1 104 ? -10.984 -10.352 -5.059 1 98.75 104 ILE A C 1
ATOM 839 O O . ILE A 1 104 ? -11.414 -9.344 -5.621 1 98.75 104 ILE A O 1
ATOM 843 N N . CYS A 1 105 ? -10.789 -11.484 -5.672 1 98.62 105 CYS A N 1
ATOM 844 C CA . CYS A 1 105 ? -11.133 -11.688 -7.078 1 98.62 105 CYS A CA 1
ATOM 845 C C . CYS A 1 105 ? -12.086 -12.859 -7.246 1 98.62 105 CYS A C 1
ATOM 847 O O . CYS A 1 105 ? -11.758 -13.992 -6.898 1 98.62 105 CYS A O 1
ATOM 849 N N . ARG A 1 106 ? -13.219 -12.57 -7.859 1 98.19 106 ARG A N 1
ATOM 850 C CA . ARG A 1 106 ? -14.203 -13.625 -8.078 1 98.19 106 ARG A CA 1
ATOM 851 C C . ARG A 1 106 ? -14.492 -13.812 -9.562 1 98.19 106 ARG A C 1
ATOM 853 O O . ARG A 1 106 ? -15.07 -14.828 -9.961 1 98.19 106 ARG A O 1
ATOM 860 N N . GLU A 1 107 ? -14.133 -12.781 -10.289 1 98.25 107 GLU A N 1
ATOM 861 C CA . GLU A 1 107 ? -14.359 -12.828 -11.734 1 98.25 107 GLU A CA 1
ATOM 862 C C . GLU A 1 107 ? -13.055 -13.062 -12.492 1 98.25 107 GLU A C 1
ATOM 864 O O . GLU A 1 107 ? -12.164 -12.203 -12.484 1 98.25 107 GLU A O 1
ATOM 869 N N . PHE A 1 108 ? -13 -14.195 -13.078 1 97.88 108 PHE A N 1
ATOM 870 C CA . PHE A 1 108 ? -11.82 -14.5 -13.883 1 97.88 108 PHE A CA 1
ATOM 871 C C . PHE A 1 108 ? -12.164 -15.477 -15 1 97.88 108 PHE A C 1
ATOM 873 O O . PHE A 1 108 ? -13.203 -16.141 -14.953 1 97.88 108 PHE A O 1
ATOM 880 N N . HIS A 1 109 ? -11.312 -15.477 -15.992 1 96.88 109 HIS A N 1
ATOM 881 C CA . HIS A 1 109 ? -11.422 -16.453 -17.062 1 96.88 109 HIS A CA 1
ATOM 882 C C . HIS A 1 109 ? -10.047 -16.938 -17.516 1 96.88 109 HIS A C 1
ATOM 884 O O . HIS A 1 109 ? -9.02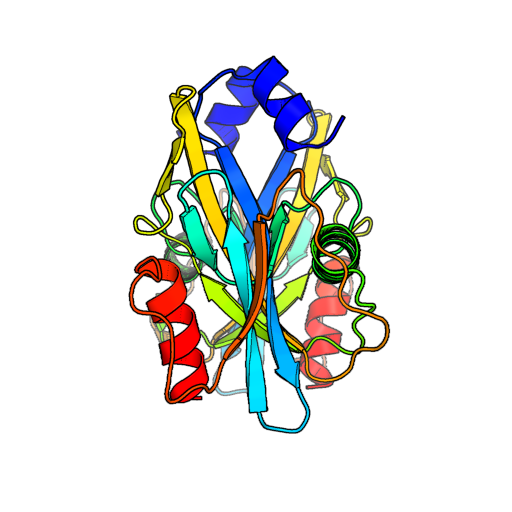3 -16.375 -17.125 1 96.88 109 HIS A O 1
ATOM 890 N N . GLY A 1 110 ? -10.117 -18.078 -18.25 1 94.25 110 GLY A N 1
ATOM 891 C CA . GLY A 1 110 ? -8.875 -18.703 -18.672 1 94.25 110 GLY A CA 1
ATOM 892 C C . GLY A 1 110 ? -8.664 -20.078 -18.078 1 94.25 110 GLY A C 1
ATOM 893 O O . GLY A 1 110 ? -9.523 -20.594 -17.344 1 94.25 110 GLY A O 1
ATOM 894 N N . GLU A 1 111 ? -7.559 -20.703 -18.453 1 91.62 111 GLU A N 1
ATOM 895 C CA . GLU A 1 111 ? -7.18 -22.016 -17.938 1 91.62 111 GLU A CA 1
ATOM 896 C C . GLU A 1 111 ? -5.977 -21.922 -17 1 91.62 111 GLU A C 1
ATOM 898 O O . GLU A 1 111 ? -5.035 -21.172 -17.266 1 91.62 111 GLU A O 1
ATOM 903 N N . LEU A 1 112 ? -6.117 -22.641 -15.992 1 91.06 112 LEU A N 1
ATOM 904 C CA . LEU A 1 112 ? -5.012 -22.656 -15.047 1 91.06 112 LEU A CA 1
ATOM 905 C C . LEU A 1 112 ? -3.76 -23.25 -15.68 1 91.06 112 LEU A C 1
ATOM 907 O O . LEU A 1 112 ? -3.795 -24.359 -16.219 1 91.06 112 LEU A O 1
ATOM 911 N N . VAL A 1 113 ? -2.758 -22.469 -15.68 1 86.38 113 VAL A N 1
ATOM 912 C CA . VAL A 1 113 ? -1.443 -22.891 -16.141 1 86.38 113 VAL A CA 1
ATOM 913 C C . VAL A 1 113 ? -0.39 -22.578 -15.086 1 86.38 113 VAL A C 1
ATOM 915 O O . VAL A 1 113 ? -0.307 -21.453 -14.609 1 86.38 113 VAL A O 1
ATOM 918 N N . CYS A 1 114 ? 0.35 -23.578 -14.742 1 80 114 CYS A N 1
ATOM 919 C CA . CYS A 1 114 ? 1.367 -23.359 -13.719 1 80 114 CYS A CA 1
ATOM 920 C C . CYS A 1 114 ? 2.691 -22.938 -14.344 1 80 114 CYS A C 1
ATOM 922 O O . CYS A 1 114 ? 3.184 -23.594 -15.258 1 80 114 CYS A O 1
ATOM 924 N N . ASP A 1 115 ? 3.066 -21.797 -13.875 1 72.88 115 ASP A N 1
ATOM 925 C CA . ASP A 1 115 ? 4.438 -21.422 -14.211 1 72.88 115 ASP A CA 1
ATOM 926 C C . ASP A 1 115 ? 5.445 -22.234 -13.406 1 72.88 115 ASP A C 1
ATOM 928 O O . ASP A 1 115 ? 5.648 -21.984 -12.219 1 72.88 115 ASP A O 1
ATOM 932 N N . HIS A 1 116 ? 6.164 -23.062 -14.023 1 72.31 116 HIS A N 1
ATOM 933 C CA . HIS A 1 116 ? 7.012 -24.016 -13.328 1 72.31 116 HIS A CA 1
ATOM 934 C C . HIS A 1 116 ? 8.258 -23.359 -12.758 1 72.31 116 HIS A C 1
ATOM 936 O O . HIS A 1 116 ? 8.938 -23.938 -11.906 1 72.31 116 HIS A O 1
ATOM 942 N N . THR A 1 117 ? 8.43 -22.125 -13.211 1 71.75 117 THR A N 1
ATOM 943 C CA . THR A 1 117 ? 9.617 -21.453 -12.688 1 71.75 117 THR A CA 1
ATOM 944 C C . THR A 1 117 ? 9.375 -20.953 -11.273 1 71.75 117 THR A C 1
ATOM 946 O O . THR A 1 117 ? 10.258 -21.047 -10.414 1 71.75 117 THR A O 1
ATOM 949 N N . GLU A 1 118 ? 8.172 -20.578 -10.961 1 66.94 118 GLU A N 1
ATOM 950 C CA . GLU A 1 118 ? 7.891 -19.953 -9.672 1 66.94 118 GLU A CA 1
ATOM 951 C C . GLU A 1 118 ? 6.996 -20.859 -8.812 1 66.94 118 GLU A C 1
ATOM 953 O O . GLU A 1 118 ? 7.023 -20.766 -7.586 1 66.94 118 GLU A O 1
ATOM 958 N N . SER A 1 119 ? 6.281 -21.656 -9.586 1 74 119 SER A N 1
ATOM 959 C CA . SER A 1 119 ? 5.254 -22.406 -8.883 1 74 119 SER A CA 1
ATOM 960 C C . SER A 1 119 ? 5.285 -23.891 -9.273 1 74 119 SER A C 1
ATOM 962 O O . SER A 1 119 ? 5.539 -24.219 -10.43 1 74 119 SER A O 1
ATOM 964 N N . LYS A 1 120 ? 4.984 -24.766 -8.305 1 80.19 120 LYS A N 1
ATOM 965 C CA . LYS A 1 120 ? 4.953 -26.203 -8.539 1 80.19 120 LYS A CA 1
ATOM 966 C C . LYS A 1 120 ? 3.537 -26.688 -8.844 1 80.19 120 LYS A C 1
ATOM 968 O O . LYS A 1 120 ? 3.346 -27.609 -9.625 1 80.19 120 LYS A O 1
ATOM 973 N N . GLU A 1 121 ? 2.629 -26.016 -8.219 1 90.75 121 GLU A N 1
ATOM 974 C CA . GLU A 1 121 ? 1.253 -26.5 -8.305 1 90.75 121 GLU A CA 1
ATOM 975 C C . GLU A 1 121 ? 0.26 -25.375 -8.016 1 90.75 121 GLU A C 1
ATOM 977 O O . GLU A 1 121 ? 0.557 -24.453 -7.242 1 90.75 121 GLU A O 1
ATOM 982 N N . LEU A 1 122 ? -0.863 -25.469 -8.688 1 94.94 122 LEU A N 1
ATOM 983 C CA . LEU A 1 122 ? -2.025 -24.625 -8.43 1 94.94 122 LEU A CA 1
ATOM 984 C C . LEU A 1 122 ? -3.246 -25.469 -8.086 1 94.94 122 LEU A C 1
ATOM 986 O O . LEU A 1 122 ? -3.553 -26.438 -8.789 1 94.94 122 LEU A O 1
ATOM 990 N N . ARG A 1 123 ? -3.939 -25.047 -7.035 1 95.31 123 ARG A N 1
ATOM 991 C CA . ARG A 1 123 ? -5.09 -25.844 -6.641 1 95.31 123 ARG A CA 1
ATOM 992 C C . ARG A 1 123 ? -6.109 -25 -5.875 1 95.31 123 ARG A C 1
ATOM 994 O O . ARG A 1 123 ? -5.734 -24.156 -5.055 1 95.31 123 ARG A O 1
ATOM 1001 N N . PHE A 1 124 ? -7.332 -25.266 -6.168 1 97.31 124 PHE A N 1
ATOM 1002 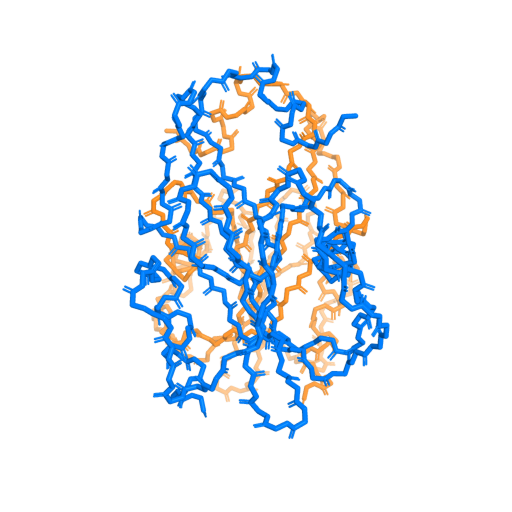C CA . PHE A 1 124 ? -8.414 -24.688 -5.375 1 97.31 124 PHE A CA 1
ATOM 1003 C C . PHE A 1 124 ? -8.664 -25.516 -4.117 1 97.31 124 PHE A C 1
ATOM 1005 O O . PHE A 1 124 ? -8.742 -26.734 -4.18 1 97.31 124 PHE A O 1
ATOM 1012 N N . PHE A 1 125 ? -8.766 -24.797 -3.008 1 97.69 125 PHE A N 1
ATOM 1013 C CA . PHE A 1 125 ? -9.055 -25.438 -1.725 1 97.69 125 PHE A CA 1
ATOM 1014 C C . PHE A 1 125 ? -10.359 -24.906 -1.145 1 97.69 125 PHE A C 1
ATOM 1016 O O . PHE A 1 125 ? -10.648 -23.703 -1.232 1 97.69 125 PHE A O 1
ATOM 1023 N N . SER A 1 126 ? -11.062 -25.828 -0.506 1 97.31 126 SER A N 1
ATOM 1024 C CA . SER A 1 126 ? -12.164 -25.359 0.321 1 97.31 126 SER A CA 1
ATOM 1025 C C . SER A 1 126 ? -11.664 -24.531 1.493 1 97.31 126 SER A C 1
ATOM 1027 O O . SER A 1 126 ? -10.648 -24.859 2.105 1 97.31 126 SER A O 1
ATOM 1029 N N . LEU A 1 127 ? -12.398 -23.469 1.754 1 95.69 127 LEU A N 1
ATOM 1030 C CA . LEU A 1 127 ? -12.016 -22.594 2.857 1 95.69 127 LEU A CA 1
ATOM 1031 C C . LEU A 1 127 ? -12.07 -23.344 4.188 1 95.69 127 LEU A C 1
ATOM 1033 O O . LEU A 1 127 ? -11.43 -22.922 5.16 1 95.69 127 LEU A O 1
ATOM 1037 N N . ASP A 1 128 ? -12.773 -24.406 4.199 1 93.88 128 ASP A N 1
ATOM 1038 C CA . ASP A 1 128 ? -12.898 -25.219 5.41 1 93.88 128 ASP A CA 1
ATOM 1039 C C . ASP A 1 128 ? -11.859 -26.328 5.434 1 93.88 128 ASP A C 1
ATOM 1041 O O . ASP A 1 128 ? -11.711 -27.031 6.434 1 93.88 128 ASP A O 1
ATOM 1045 N N . GLU A 1 129 ? -11.172 -26.531 4.383 1 94.81 129 GLU A N 1
ATOM 1046 C CA . GLU A 1 129 ? -10.156 -27.578 4.258 1 94.81 129 GLU A CA 1
ATOM 1047 C C . GLU A 1 129 ? -8.875 -27.031 3.641 1 94.81 129 GLU A C 1
ATOM 1049 O O . GLU A 1 129 ? -8.461 -27.469 2.564 1 94.81 129 GLU A O 1
ATOM 1054 N N . LEU A 1 130 ? -8.172 -26.266 4.332 1 95.69 130 LEU A N 1
ATOM 1055 C CA . LEU A 1 130 ? -6.938 -25.641 3.857 1 95.69 130 LEU A CA 1
ATOM 1056 C C . LEU A 1 130 ? -5.734 -26.531 4.152 1 95.69 130 LEU A C 1
ATOM 1058 O O . LEU A 1 130 ? -5.773 -27.344 5.07 1 95.69 130 LEU A O 1
ATOM 1062 N N . PRO A 1 131 ? -4.762 -26.359 3.365 1 93.31 131 PRO A N 1
ATOM 1063 C CA . PRO A 1 131 ? -3.568 -27.156 3.65 1 93.31 131 PRO A CA 1
ATOM 1064 C C . PRO A 1 131 ? -2.893 -26.766 4.961 1 93.31 131 PRO A C 1
ATOM 1066 O O . PRO A 1 131 ? -3.045 -25.625 5.418 1 93.31 131 PRO A O 1
ATOM 1069 N N . ASN A 1 132 ? -2.121 -27.609 5.527 1 87.38 132 ASN A N 1
ATOM 1070 C CA . ASN A 1 132 ? -1.552 -27.422 6.855 1 87.38 132 ASN A CA 1
ATOM 1071 C C . ASN A 1 132 ? -0.217 -26.688 6.793 1 87.38 132 ASN A C 1
ATOM 1073 O O . ASN A 1 132 ? 0.353 -26.344 7.832 1 87.38 132 ASN A O 1
ATOM 1077 N N . ASN A 1 133 ? 0.26 -26.406 5.703 1 90.62 133 ASN A N 1
ATOM 1078 C CA . ASN A 1 133 ? 1.583 -25.797 5.598 1 90.62 133 ASN A CA 1
ATOM 1079 C C . ASN A 1 133 ? 1.504 -24.375 5.082 1 90.62 133 ASN A C 1
ATOM 1081 O O . ASN A 1 133 ? 2.357 -23.938 4.305 1 90.62 133 ASN A O 1
ATOM 1085 N N . LEU A 1 134 ? 0.539 -23.656 5.48 1 91.69 134 LEU A N 1
ATOM 1086 C CA . LEU A 1 134 ? 0.432 -22.234 5.164 1 91.69 134 LEU A CA 1
ATOM 1087 C C . LEU A 1 134 ? 1.339 -21.406 6.066 1 91.69 134 LEU A C 1
ATOM 1089 O O . LEU A 1 134 ? 1.341 -21.594 7.285 1 91.69 134 LEU A O 1
ATOM 1093 N N . PRO A 1 135 ? 2.119 -20.562 5.426 1 91.31 135 PRO A N 1
ATOM 1094 C CA . PRO A 1 135 ? 2.84 -19.625 6.289 1 91.31 135 PRO A CA 1
ATOM 1095 C C . PRO A 1 135 ? 1.906 -18.797 7.16 1 91.31 135 PRO A C 1
ATOM 1097 O O . PRO A 1 135 ? 0.767 -18.531 6.77 1 91.31 135 PRO A O 1
ATOM 1100 N N . PRO A 1 136 ? 2.408 -18.391 8.312 1 91.25 136 PRO A N 1
ATOM 1101 C CA . PRO A 1 136 ? 1.58 -17.625 9.242 1 91.25 136 PRO A CA 1
ATOM 1102 C C . PRO A 1 136 ? 0.932 -16.406 8.586 1 91.25 136 PRO A C 1
ATOM 1104 O O . PRO A 1 136 ? -0.229 -16.094 8.867 1 91.25 136 PRO A O 1
ATOM 1107 N N . VAL A 1 137 ? 1.593 -15.781 7.723 1 91.56 137 VAL A N 1
ATOM 1108 C CA . VAL A 1 137 ? 1.088 -14.578 7.07 1 91.56 137 VAL A CA 1
ATOM 1109 C C . VAL A 1 137 ? -0.114 -14.93 6.195 1 91.56 137 VAL A C 1
ATOM 1111 O O . VAL A 1 137 ? -1.115 -14.203 6.188 1 91.56 137 VAL A O 1
ATOM 1114 N N . ILE A 1 138 ? -0.042 -15.977 5.535 1 93.62 138 ILE A N 1
ATOM 1115 C CA . ILE A 1 138 ? -1.112 -16.406 4.645 1 93.62 138 ILE A CA 1
ATOM 1116 C C . ILE A 1 138 ? -2.312 -16.875 5.465 1 93.62 138 ILE A C 1
ATOM 1118 O O . ILE A 1 138 ? -3.459 -16.578 5.121 1 93.62 138 ILE A O 1
ATOM 1122 N N . GLU A 1 139 ? -1.968 -17.594 6.5 1 94.06 139 GLU A N 1
ATOM 1123 C CA . GLU A 1 139 ? -3.033 -18 7.41 1 94.06 139 GLU A CA 1
ATOM 1124 C C . GLU A 1 139 ? -3.799 -16.797 7.941 1 94.06 139 GLU A C 1
ATOM 1126 O O . GLU A 1 139 ? -5.031 -16.812 8.008 1 94.06 139 GLU A O 1
ATOM 1131 N N . LYS A 1 140 ? -3.088 -15.828 8.305 1 95.19 140 LYS A N 1
ATOM 1132 C CA . LYS A 1 140 ? -3.705 -14.602 8.812 1 95.19 140 LYS A CA 1
ATOM 1133 C C . LYS A 1 140 ? -4.602 -13.961 7.758 1 95.19 140 LYS A C 1
ATOM 1135 O O . LYS A 1 140 ? -5.727 -13.555 8.055 1 95.19 140 LYS A O 1
ATOM 1140 N N . ILE A 1 141 ? -4.148 -13.891 6.555 1 96.62 141 ILE A N 1
ATOM 1141 C CA . ILE A 1 141 ? -4.883 -13.258 5.461 1 96.62 141 ILE A CA 1
ATOM 1142 C C . ILE A 1 141 ? -6.184 -14.023 5.211 1 96.62 141 ILE A C 1
ATOM 1144 O O . ILE A 1 141 ? -7.254 -13.422 5.102 1 96.62 141 ILE A O 1
ATOM 1148 N N . ILE A 1 142 ? -6.082 -15.305 5.191 1 96.69 142 ILE A N 1
ATOM 1149 C CA . ILE A 1 142 ? -7.258 -16.125 4.922 1 96.69 142 ILE A CA 1
ATOM 1150 C C . ILE A 1 142 ? -8.227 -16.047 6.098 1 96.69 142 ILE A C 1
ATOM 1152 O O . ILE A 1 142 ? -9.445 -15.938 5.902 1 96.69 142 ILE A O 1
ATOM 1156 N N . THR A 1 143 ? -7.703 -16.062 7.277 1 96.38 143 THR A N 1
ATOM 1157 C CA . THR A 1 143 ? -8.531 -15.945 8.469 1 96.38 143 THR A CA 1
ATOM 1158 C C . THR A 1 143 ? -9.273 -14.609 8.477 1 96.38 143 THR A C 1
ATOM 1160 O O . THR A 1 143 ? -10.469 -14.555 8.781 1 96.38 143 THR A O 1
ATOM 1163 N N . ASP A 1 144 ? -8.578 -13.539 8.156 1 97.19 144 ASP A N 1
ATOM 1164 C CA . ASP A 1 144 ? -9.203 -12.227 8.086 1 97.19 144 ASP A CA 1
ATOM 1165 C C . ASP A 1 144 ? -10.328 -12.219 7.051 1 97.19 144 ASP A C 1
ATOM 1167 O O . ASP A 1 144 ? -11.375 -11.594 7.27 1 97.19 144 ASP A O 1
ATOM 1171 N N . TYR A 1 145 ? -10.055 -12.852 5.934 1 97.5 145 TYR A N 1
ATOM 1172 C CA . TYR A 1 145 ? -11.078 -12.938 4.902 1 97.5 145 TYR A CA 1
ATOM 1173 C C . TYR A 1 145 ? -12.32 -13.656 5.422 1 97.5 145 TYR A C 1
ATOM 1175 O O . TYR A 1 145 ? -13.445 -13.234 5.145 1 97.5 145 TYR A O 1
ATOM 1183 N N . LEU A 1 146 ? -12.109 -14.742 6.176 1 95.31 146 LEU A N 1
ATOM 1184 C CA . LEU A 1 146 ? -13.211 -15.539 6.699 1 95.31 146 LEU A CA 1
ATOM 1185 C C . LEU A 1 146 ? -14.016 -14.75 7.727 1 95.31 146 LEU A C 1
ATOM 1187 O O . LEU A 1 146 ? -15.203 -15.023 7.934 1 95.31 146 LEU A O 1
ATOM 1191 N N . LYS A 1 147 ? -13.445 -13.727 8.367 1 93.25 147 LYS A N 1
ATOM 1192 C CA . LYS A 1 147 ? -14.109 -12.914 9.383 1 93.25 147 LYS A CA 1
ATOM 1193 C C . LYS A 1 147 ? -14.836 -11.727 8.758 1 93.25 147 LYS A C 1
ATOM 1195 O O . LYS A 1 147 ? -15.578 -11.016 9.438 1 93.25 147 LYS A O 1
ATOM 1200 N N . LYS A 1 148 ? -14.492 -11.453 7.523 1 85.56 148 LYS A N 1
ATOM 1201 C CA . LYS A 1 148 ? -15.133 -10.336 6.836 1 85.56 148 LYS A CA 1
ATOM 1202 C C . LYS A 1 148 ? -16.641 -10.531 6.742 1 85.56 148 LYS A C 1
ATOM 1204 O O . LYS A 1 148 ? -17.406 -9.578 6.906 1 85.56 148 LYS A O 1
ATOM 1209 N N . MET B 1 1 ? 18.062 7.996 10.961 1 72.25 1 MET B N 1
ATOM 1210 C CA . MET B 1 1 ? 17.734 8.344 9.586 1 72.25 1 MET B CA 1
ATOM 1211 C C . MET B 1 1 ? 16.609 7.465 9.047 1 72.25 1 MET B C 1
ATOM 1213 O O . MET B 1 1 ? 16.453 6.328 9.492 1 72.25 1 MET B O 1
ATOM 1217 N N . GLY B 1 2 ? 15.617 8.078 8.375 1 90.94 2 GLY B N 1
ATOM 1218 C CA . GLY B 1 2 ? 14.453 7.367 7.863 1 90.94 2 GLY B CA 1
ATOM 1219 C C . GLY B 1 2 ? 14.758 6.543 6.625 1 90.94 2 GLY B C 1
ATOM 1220 O O . GLY B 1 2 ? 15.859 6.621 6.078 1 90.94 2 GLY B O 1
ATOM 1221 N N . TYR B 1 3 ? 14.016 5.715 6.234 1 95.75 3 TYR B N 1
ATOM 1222 C CA . TYR B 1 3 ? 14.188 4.805 5.109 1 95.75 3 TYR B CA 1
ATOM 1223 C C . TYR B 1 3 ? 14.57 5.566 3.846 1 95.75 3 TYR B C 1
ATOM 1225 O O . TYR B 1 3 ? 15.508 5.184 3.141 1 95.75 3 TYR B O 1
ATOM 1233 N N . ILE B 1 4 ? 13.914 6.645 3.621 1 95.31 4 ILE B N 1
ATOM 1234 C CA . ILE B 1 4 ? 14.133 7.398 2.391 1 95.31 4 ILE B CA 1
ATOM 1235 C C . ILE B 1 4 ? 15.547 7.965 2.375 1 95.31 4 ILE B C 1
ATOM 1237 O O . ILE B 1 4 ? 16.266 7.844 1.376 1 95.31 4 ILE B O 1
ATOM 1241 N N . GLU B 1 5 ? 15.906 8.578 3.443 1 95 5 GLU B N 1
ATOM 1242 C CA . GLU B 1 5 ? 17.234 9.156 3.529 1 95 5 GLU B CA 1
ATOM 1243 C C . GLU B 1 5 ? 18.312 8.078 3.355 1 95 5 GLU B C 1
ATOM 1245 O O . GLU B 1 5 ? 19.297 8.289 2.648 1 95 5 GLU B O 1
ATOM 1250 N N . ASP B 1 6 ? 18.125 6.973 3.986 1 95.75 6 ASP B N 1
ATOM 1251 C CA . ASP B 1 6 ? 19.047 5.855 3.863 1 95.75 6 ASP B CA 1
ATOM 1252 C C . ASP B 1 6 ? 19.188 5.418 2.408 1 95.75 6 ASP B C 1
ATOM 1254 O O . ASP B 1 6 ? 20.312 5.234 1.918 1 95.75 6 ASP B O 1
ATOM 1258 N N . MET B 1 7 ? 18.109 5.344 1.735 1 97.19 7 MET B N 1
ATOM 1259 C CA . MET B 1 7 ? 18.109 4.883 0.349 1 97.19 7 MET B CA 1
ATOM 1260 C C . MET B 1 7 ? 18.75 5.926 -0.565 1 97.19 7 MET B C 1
ATOM 1262 O O . MET B 1 7 ? 19.531 5.586 -1.457 1 97.19 7 MET B O 1
ATOM 1266 N N . ARG B 1 8 ? 18.438 7.133 -0.257 1 97.56 8 ARG B N 1
ATOM 1267 C CA . ARG B 1 8 ? 19 8.195 -1.087 1 97.56 8 ARG B CA 1
ATOM 1268 C C . ARG B 1 8 ? 20.516 8.242 -0.954 1 97.56 8 ARG B C 1
A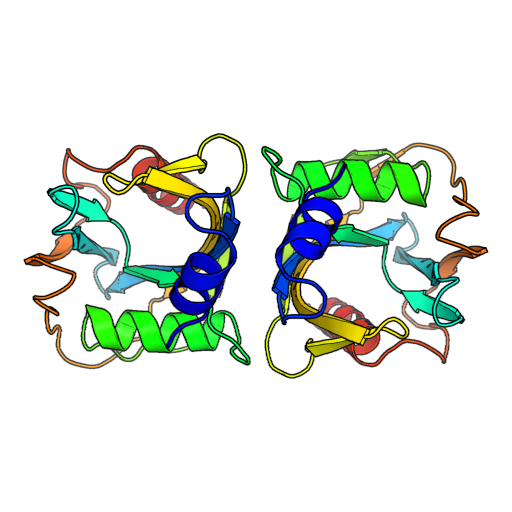TOM 1270 O O . ARG B 1 8 ? 21.234 8.516 -1.926 1 97.56 8 ARG B O 1
ATOM 1277 N N . ASN B 1 9 ? 21 7.965 0.21 1 97.12 9 ASN B N 1
ATOM 1278 C CA . ASN B 1 9 ? 22.453 7.902 0.427 1 97.12 9 ASN B CA 1
ATOM 1279 C C . ASN B 1 9 ? 23.094 6.789 -0.396 1 97.12 9 ASN B C 1
ATOM 1281 O O . ASN B 1 9 ? 24.25 6.898 -0.793 1 97.12 9 ASN B O 1
ATOM 1285 N N . LEU B 1 10 ? 22.297 5.793 -0.714 1 97.12 10 LEU B N 1
ATOM 1286 C CA . LEU B 1 10 ? 22.828 4.625 -1.406 1 97.12 10 LEU B CA 1
ATOM 1287 C C . LEU B 1 10 ? 22.641 4.758 -2.914 1 97.12 10 LEU B C 1
ATOM 1289 O O . LEU B 1 10 ? 23.516 4.352 -3.688 1 97.12 10 LEU B O 1
ATOM 1293 N N . VAL B 1 11 ? 21.531 5.398 -3.396 1 97.75 11 VAL B N 1
ATOM 1294 C CA . VAL B 1 11 ? 21.203 5.262 -4.812 1 97.75 11 VAL B CA 1
ATOM 1295 C C . VAL B 1 11 ? 21.109 6.645 -5.457 1 97.75 11 VAL B C 1
ATOM 1297 O O . VAL B 1 11 ? 20.812 6.762 -6.648 1 97.75 11 VAL B O 1
ATOM 1300 N N . GLY B 1 12 ? 21.344 7.641 -4.68 1 96.88 12 GLY B N 1
ATOM 1301 C CA . GLY B 1 12 ? 21.219 8.992 -5.203 1 96.88 12 GLY B CA 1
ATOM 1302 C C . GLY B 1 12 ? 19.812 9.305 -5.68 1 96.88 12 GLY B C 1
ATOM 1303 O O . GLY B 1 12 ? 18.844 9.086 -4.957 1 96.88 12 GLY B O 1
ATOM 1304 N N . ASN B 1 13 ? 19.734 9.805 -6.922 1 97.25 13 ASN B N 1
ATOM 1305 C CA . ASN B 1 13 ? 18.453 10.258 -7.438 1 97.25 13 ASN B CA 1
ATOM 1306 C C . ASN B 1 13 ? 17.75 9.164 -8.227 1 97.25 13 ASN B C 1
ATOM 1308 O O . ASN B 1 13 ? 16.734 9.422 -8.891 1 97.25 13 ASN B O 1
ATOM 1312 N N . HIS B 1 14 ? 18.281 7.918 -8.18 1 96.88 14 HIS B N 1
ATOM 1313 C CA . HIS B 1 14 ? 17.641 6.801 -8.859 1 96.88 14 HIS B CA 1
ATOM 1314 C C . HIS B 1 14 ? 16.188 6.652 -8.438 1 96.88 14 HIS B C 1
ATOM 1316 O O . HIS B 1 14 ? 15.859 6.852 -7.266 1 96.88 14 HIS B O 1
ATOM 1322 N N . PRO B 1 15 ? 15.32 6.309 -9.305 1 96.88 15 PRO B N 1
ATOM 1323 C CA . PRO B 1 15 ? 13.898 6.191 -8.961 1 96.88 15 PRO B CA 1
ATOM 1324 C C . PRO B 1 15 ? 13.641 5.199 -7.832 1 96.88 15 PRO B C 1
ATOM 1326 O O . PRO B 1 15 ? 14.25 4.125 -7.805 1 96.88 15 PRO B O 1
ATOM 1329 N N . LEU B 1 16 ? 12.758 5.621 -6.918 1 97.69 16 LEU B N 1
ATOM 1330 C CA . LEU B 1 16 ? 12.32 4.766 -5.82 1 97.69 16 LEU B CA 1
ATOM 1331 C C . LEU B 1 16 ? 10.805 4.59 -5.84 1 97.69 16 LEU B C 1
ATOM 1333 O O . LEU B 1 16 ? 10.07 5.543 -6.098 1 97.69 16 LEU B O 1
ATOM 1337 N N . ILE B 1 17 ? 10.352 3.373 -5.637 1 97.88 17 ILE B N 1
ATOM 1338 C CA . ILE B 1 17 ? 8.961 3.182 -5.242 1 97.88 17 ILE B CA 1
ATOM 1339 C C . ILE B 1 17 ? 8.805 3.412 -3.742 1 97.88 17 ILE B C 1
ATOM 1341 O O . ILE B 1 17 ? 9.422 2.711 -2.936 1 97.88 17 ILE B O 1
ATOM 1345 N N . LEU B 1 18 ? 8.07 4.414 -3.404 1 97.5 18 LEU B N 1
ATOM 1346 C CA . LEU B 1 18 ? 7.852 4.738 -1.998 1 97.5 18 LEU B CA 1
ATOM 1347 C C . LEU B 1 18 ? 6.383 4.59 -1.627 1 97.5 18 LEU B C 1
ATOM 1349 O O . LEU B 1 18 ? 5.5 4.965 -2.404 1 97.5 18 LEU B O 1
ATOM 1353 N N . ILE B 1 19 ? 6.168 3.998 -0.481 1 98.06 19 ILE B N 1
ATOM 1354 C CA . ILE B 1 19 ? 4.812 3.799 0.027 1 98.06 19 ILE B CA 1
ATOM 1355 C C . ILE B 1 19 ? 4.535 4.789 1.154 1 98.06 19 ILE B C 1
ATOM 1357 O O . ILE B 1 19 ? 5.375 4.992 2.033 1 98.06 19 ILE B O 1
ATOM 1361 N N . GLY B 1 20 ? 3.381 5.395 1.055 1 97.69 20 GLY B N 1
ATOM 1362 C CA . GLY B 1 20 ? 2.988 6.324 2.1 1 97.69 20 GLY B CA 1
ATOM 1363 C C . GLY B 1 20 ? 1.584 6.082 2.619 1 97.69 20 GLY B C 1
ATOM 1364 O O . GLY B 1 20 ? 0.74 5.535 1.909 1 97.69 20 GLY B O 1
ATOM 1365 N N . SER B 1 21 ? 1.354 6.402 3.861 1 98.5 21 SER B N 1
ATOM 1366 C CA . SER B 1 21 ? 0.039 6.414 4.492 1 98.5 21 SER B CA 1
ATOM 1367 C C . SER B 1 21 ? -0.521 7.832 4.574 1 98.5 21 SER B C 1
ATOM 1369 O O . SER B 1 21 ? 0.177 8.758 4.992 1 98.5 21 SER B O 1
ATOM 1371 N N . HIS B 1 22 ? -1.774 7.988 4.113 1 98.38 22 HIS B N 1
ATOM 1372 C CA . HIS B 1 22 ? -2.41 9.305 4.062 1 98.38 22 HIS B CA 1
ATOM 1373 C C . HIS B 1 22 ? -3.809 9.258 4.668 1 98.38 22 HIS B C 1
ATOM 1375 O O . HIS B 1 22 ? -4.469 8.219 4.645 1 98.38 22 HIS B O 1
ATOM 1381 N N . ALA B 1 23 ? -4.242 10.367 5.168 1 98.56 23 ALA B N 1
ATOM 1382 C CA . ALA B 1 23 ? -5.516 10.406 5.883 1 98.56 23 ALA B CA 1
ATOM 1383 C C . ALA B 1 23 ? -6.441 11.477 5.312 1 98.56 23 ALA B C 1
ATOM 1385 O O . ALA B 1 23 ? -6.012 12.602 5.062 1 98.56 23 ALA B O 1
ATOM 1386 N N . ILE B 1 24 ? -7.617 11.055 5.062 1 98.62 24 ILE B N 1
ATOM 1387 C CA . ILE B 1 24 ? -8.734 11.992 4.988 1 98.62 24 ILE B CA 1
ATOM 1388 C C . ILE B 1 24 ? -9.344 12.18 6.375 1 98.62 24 ILE B C 1
ATOM 1390 O O . ILE B 1 24 ? -10.086 11.312 6.852 1 98.62 24 ILE B O 1
ATOM 1394 N N . ILE B 1 25 ? -9.023 13.219 7.02 1 98.62 25 ILE B N 1
ATOM 1395 C CA . ILE B 1 25 ? -9.492 13.484 8.375 1 98.62 25 ILE B CA 1
ATOM 1396 C C . ILE B 1 25 ? -10.711 14.398 8.336 1 98.62 25 ILE B C 1
ATOM 1398 O O . ILE B 1 25 ? -10.641 15.523 7.828 1 98.62 25 ILE B O 1
ATOM 1402 N N . LEU B 1 26 ? -11.789 13.906 8.867 1 98.5 26 LEU B N 1
ATOM 1403 C CA . LEU B 1 26 ? -13.039 14.648 8.867 1 98.5 26 LEU B CA 1
ATOM 1404 C C . LEU B 1 26 ? -13.492 14.945 10.297 1 98.5 26 LEU B C 1
ATOM 1406 O O . LEU B 1 26 ? -13.484 14.062 11.148 1 98.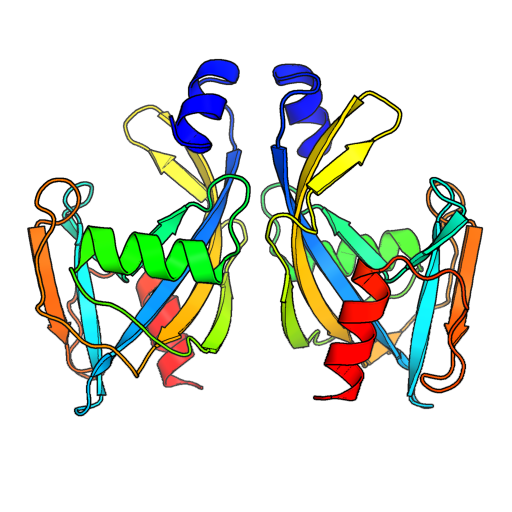5 26 LEU B O 1
ATOM 1410 N N . ASN B 1 27 ? -13.914 16.188 10.523 1 97.62 27 ASN B N 1
ATOM 1411 C CA . ASN B 1 27 ? -14.438 16.516 11.844 1 97.62 27 ASN B CA 1
ATOM 1412 C C . ASN B 1 27 ? -15.938 16.25 11.93 1 97.62 27 ASN B C 1
ATOM 1414 O O . ASN B 1 27 ? -16.516 15.656 11.016 1 97.62 27 ASN B O 1
ATOM 1418 N N . GLU B 1 28 ? -16.516 16.609 13.031 1 96.62 28 GLU B N 1
ATOM 1419 C CA . GLU B 1 28 ? -17.922 16.312 13.305 1 96.62 28 GLU B CA 1
ATOM 1420 C C . GLU B 1 28 ? -18.844 17.016 12.312 1 96.62 28 GLU B C 1
ATOM 1422 O O . GLU B 1 28 ? -19.969 16.578 12.078 1 96.62 28 GLU B O 1
ATOM 1427 N N . LYS B 1 29 ? -18.391 18.109 11.742 1 97.12 29 LYS B N 1
ATOM 1428 C CA . LYS B 1 29 ? -19.172 18.875 10.773 1 97.12 29 LYS B CA 1
ATOM 1429 C C . LYS B 1 29 ? -18.938 18.359 9.352 1 97.12 29 LYS B C 1
ATOM 1431 O O . LYS B 1 29 ? -19.328 19.016 8.383 1 97.12 29 LYS B O 1
ATOM 1436 N N . ASP B 1 30 ? -18.125 17.281 9.203 1 96.5 30 ASP B N 1
ATOM 1437 C CA . ASP B 1 30 ? -17.781 16.672 7.918 1 96.5 30 ASP B CA 1
ATOM 1438 C C . ASP B 1 30 ? -16.906 17.609 7.094 1 96.5 30 ASP B C 1
ATOM 1440 O O . ASP B 1 30 ? -17.047 17.703 5.871 1 96.5 30 ASP B O 1
ATOM 1444 N N . GLU B 1 31 ? -16.141 18.297 7.777 1 98.06 31 GLU B N 1
ATOM 1445 C CA . GLU B 1 31 ? -15.102 19.094 7.125 1 98.06 31 GLU B CA 1
ATOM 1446 C C . GLU B 1 31 ? -13.789 18.328 7.059 1 98.06 31 GLU B C 1
ATOM 1448 O O . GLU B 1 31 ? -13.438 17.594 7.992 1 98.06 31 GLU B O 1
ATOM 1453 N N . VAL B 1 32 ? -13.07 18.516 5.953 1 98.44 32 VAL B N 1
ATOM 1454 C CA . VAL B 1 32 ? -11.836 17.766 5.738 1 98.44 32 VAL B CA 1
ATOM 1455 C C . VAL B 1 32 ? -10.633 18.625 6.125 1 98.44 32 VAL B C 1
ATOM 1457 O O . VAL B 1 32 ? -10.547 19.797 5.758 1 98.44 32 VAL B O 1
ATOM 1460 N N . LEU B 1 33 ? -9.711 18.062 6.91 1 98 33 LEU B N 1
ATOM 1461 C CA . LEU B 1 33 ? -8.477 18.734 7.297 1 98 33 LEU B CA 1
ATOM 1462 C C . LEU B 1 33 ? -7.465 18.719 6.156 1 98 33 LEU B C 1
ATOM 1464 O O . LEU B 1 33 ? -7.129 17.656 5.641 1 98 33 LEU B O 1
ATOM 1468 N N . LEU B 1 34 ? -7.02 19.891 5.715 1 96.94 34 LEU B N 1
ATOM 1469 C CA . LEU B 1 34 ? -5.969 20.016 4.707 1 96.94 34 LEU B CA 1
ATOM 1470 C C . LEU B 1 34 ? -4.773 20.781 5.258 1 96.94 34 LEU B C 1
ATOM 1472 O O . LEU B 1 34 ? -4.91 21.547 6.211 1 96.94 34 LEU B O 1
ATOM 1476 N N . GLN B 1 35 ? -3.676 20.5 4.719 1 95.12 35 GLN B N 1
ATOM 1477 C CA . GLN B 1 35 ? -2.424 21.141 5.098 1 95.12 35 GLN B CA 1
ATOM 1478 C C . GLN B 1 35 ? -1.812 21.891 3.918 1 95.12 35 GLN B C 1
ATOM 1480 O O . GLN B 1 35 ? -1.74 21.359 2.809 1 95.12 35 GLN B O 1
ATOM 1485 N N . LEU B 1 36 ? -1.435 23.109 4.188 1 92.88 36 LEU B N 1
ATOM 1486 C CA . LEU B 1 36 ? -0.695 23.875 3.193 1 92.88 36 LEU B CA 1
ATOM 1487 C C . LEU B 1 36 ? 0.796 23.578 3.268 1 92.88 36 LEU B C 1
ATOM 1489 O O . LEU B 1 36 ? 1.457 23.906 4.25 1 92.88 36 LEU B O 1
ATOM 1493 N N . ARG B 1 37 ? 1.283 22.922 2.217 1 83.44 37 ARG B N 1
ATOM 1494 C CA . ARG B 1 37 ? 2.67 22.469 2.24 1 83.44 37 ARG B CA 1
ATOM 1495 C C . ARG B 1 37 ? 3.621 23.594 1.836 1 83.44 37 ARG B C 1
ATOM 1497 O O . ARG B 1 37 ? 3.285 24.422 0.983 1 83.44 37 ARG B O 1
ATOM 1504 N N . THR B 1 38 ? 4.781 23.516 2.404 1 78 38 THR B N 1
ATOM 1505 C CA . THR B 1 38 ? 5.777 24.562 2.184 1 78 38 THR B CA 1
ATOM 1506 C C . THR B 1 38 ? 6.48 24.359 0.844 1 78 38 THR B C 1
ATOM 1508 O O . THR B 1 38 ? 6.93 25.328 0.224 1 78 38 THR B O 1
ATOM 1511 N N . ASP B 1 39 ? 6.57 23.094 0.396 1 71.19 39 ASP B N 1
ATOM 1512 C CA . ASP B 1 39 ? 7.387 22.781 -0.774 1 71.19 39 ASP B CA 1
ATOM 1513 C C . ASP B 1 39 ? 6.742 23.328 -2.051 1 71.19 39 ASP B C 1
ATOM 1515 O O . ASP B 1 39 ? 7.434 23.828 -2.936 1 71.19 39 ASP B O 1
ATOM 1519 N N . PHE B 1 40 ? 5.422 23.281 -2.133 1 70.5 40 PHE B N 1
ATOM 1520 C CA . PHE B 1 40 ? 4.773 23.672 -3.379 1 70.5 40 PHE B CA 1
ATOM 1521 C C . PHE B 1 40 ? 3.682 24.703 -3.115 1 70.5 40 PHE B C 1
ATOM 1523 O O . PHE B 1 40 ? 3.053 25.203 -4.051 1 70.5 40 PHE B O 1
ATOM 1530 N N . ASN B 1 41 ? 3.461 25.062 -1.888 1 81.62 41 ASN B N 1
ATOM 1531 C CA . ASN B 1 41 ? 2.428 26.016 -1.475 1 81.62 41 ASN B CA 1
ATOM 1532 C C . ASN B 1 41 ? 1.047 25.578 -1.957 1 81.62 41 ASN B C 1
ATOM 1534 O O . ASN B 1 41 ? 0.31 26.375 -2.545 1 81.62 41 ASN B O 1
ATOM 1538 N N . ARG B 1 42 ? 0.869 24.297 -1.85 1 88.88 42 ARG B N 1
ATOM 1539 C CA . ARG B 1 42 ? -0.417 23.703 -2.209 1 88.88 42 ARG B CA 1
ATOM 1540 C C . ARG B 1 42 ? -1.002 22.922 -1.042 1 88.88 42 ARG B C 1
ATOM 1542 O O . ARG B 1 42 ? -0.262 22.359 -0.226 1 88.88 42 ARG B O 1
ATOM 1549 N N . TRP B 1 43 ? -2.307 22.969 -1.069 1 94 43 TRP B N 1
ATOM 1550 C CA . TRP B 1 43 ? -3.014 22.203 -0.048 1 94 43 TRP B CA 1
ATOM 1551 C C . TRP B 1 43 ? -2.996 20.703 -0.373 1 94 43 TRP B C 1
ATOM 1553 O O . TRP B 1 43 ? -3.064 20.312 -1.541 1 94 43 TRP B O 1
ATOM 1563 N N . GLY B 1 44 ? -2.916 19.938 0.636 1 94.62 44 GLY B N 1
ATOM 1564 C CA . GLY B 1 44 ? -2.969 18.484 0.511 1 94.62 44 GLY B CA 1
ATOM 1565 C C . GLY B 1 44 ? -3.482 17.797 1.762 1 94.62 44 GLY B C 1
ATOM 1566 O O . GLY B 1 44 ? -3.76 18.453 2.768 1 94.62 44 GLY B O 1
ATOM 1567 N N . ILE B 1 45 ? -3.625 16.5 1.646 1 96.69 45 ILE B N 1
ATOM 1568 C CA . ILE B 1 45 ? -4.027 15.727 2.818 1 96.69 45 ILE B CA 1
ATOM 1569 C C . ILE B 1 45 ? -2.793 15.344 3.633 1 96.69 45 ILE B C 1
ATOM 1571 O O . ILE B 1 45 ? -1.661 15.523 3.176 1 96.69 45 ILE B O 1
ATOM 1575 N N . ILE B 1 46 ? -3.084 14.914 4.844 1 96.44 46 ILE B N 1
ATOM 1576 C CA . ILE B 1 46 ? -2.012 14.602 5.781 1 96.44 46 ILE B CA 1
ATOM 1577 C C . ILE B 1 46 ? -1.501 13.18 5.527 1 96.44 46 ILE B C 1
ATOM 1579 O O . ILE B 1 46 ? -2.291 12.258 5.328 1 96.44 46 ILE B O 1
ATOM 1583 N N . GLY B 1 47 ? -0.261 13 5.559 1 96.12 47 GLY B N 1
ATOM 1584 C CA . GLY B 1 47 ? 0.333 11.688 5.391 1 96.12 47 GLY B CA 1
ATOM 1585 C C . GLY B 1 47 ? 1.84 11.727 5.219 1 96.12 47 GLY B C 1
ATOM 1586 O O . GLY B 1 47 ? 2.445 12.797 5.266 1 96.12 47 GLY B O 1
ATOM 1587 N N . GLY B 1 48 ? 2.453 10.602 5.051 1 95.75 48 GLY B N 1
ATOM 1588 C CA . GLY B 1 48 ? 3.896 10.5 4.898 1 95.75 48 GLY B CA 1
ATOM 1589 C C . GLY B 1 48 ? 4.367 9.094 4.598 1 95.75 48 GLY B C 1
ATOM 1590 O O . GLY B 1 48 ? 3.562 8.164 4.543 1 95.75 48 GLY B O 1
ATOM 1591 N N . ALA B 1 49 ? 5.645 9.008 4.488 1 96.38 49 ALA B N 1
ATOM 1592 C CA . ALA B 1 49 ? 6.262 7.773 4.012 1 96.38 49 ALA B CA 1
ATOM 1593 C C . ALA B 1 49 ? 6.336 6.73 5.125 1 96.38 49 ALA B C 1
ATOM 1595 O O . ALA B 1 49 ? 6.52 7.074 6.297 1 96.38 49 ALA B O 1
ATOM 1596 N N . LEU B 1 50 ? 6.219 5.477 4.73 1 98 50 LEU B N 1
ATOM 1597 C CA . LEU B 1 50 ? 6.402 4.332 5.617 1 98 50 LEU B CA 1
ATOM 1598 C C . LEU B 1 50 ? 7.871 4.176 6.004 1 98 50 LEU B C 1
ATOM 1600 O O . LEU B 1 50 ? 8.758 4.316 5.16 1 98 50 LEU B O 1
ATOM 1604 N N . GLU B 1 51 ? 8.18 3.947 7.27 1 97 51 GLU B N 1
ATOM 1605 C CA . GLU B 1 51 ? 9.516 3.633 7.762 1 97 51 GLU B CA 1
ATOM 1606 C C . GLU B 1 51 ? 9.656 2.145 8.07 1 97 51 GLU B C 1
ATOM 1608 O O . GLU B 1 51 ? 8.672 1.405 8.047 1 97 51 GLU B O 1
ATOM 1613 N N . TYR B 1 52 ? 10.836 1.784 8.336 1 94.56 52 TYR B N 1
ATOM 1614 C CA . TYR B 1 52 ? 11.086 0.386 8.672 1 94.56 52 TYR B CA 1
ATOM 1615 C C . TYR B 1 52 ? 10.281 -0.036 9.898 1 94.56 52 TYR B C 1
ATOM 1617 O O . TYR B 1 52 ? 10.109 0.747 10.828 1 94.56 52 TYR B O 1
ATOM 1625 N N . ASN B 1 53 ? 9.797 -1.275 9.914 1 90.56 53 ASN B N 1
ATOM 1626 C CA . ASN B 1 53 ? 9.242 -1.968 11.07 1 90.56 53 ASN B CA 1
ATOM 1627 C C . ASN B 1 53 ? 7.973 -1.296 11.578 1 90.56 53 ASN B C 1
ATOM 1629 O O . ASN B 1 53 ? 7.695 -1.303 12.781 1 90.56 53 ASN B O 1
ATOM 1633 N N . GLU B 1 54 ? 7.281 -0.587 10.695 1 95 54 GLU B N 1
ATOM 1634 C CA . GLU B 1 54 ? 5.992 -0.024 11.078 1 95 54 GLU B CA 1
ATOM 1635 C C . GLU B 1 54 ? 4.879 -0.522 10.156 1 95 54 GLU B C 1
ATOM 1637 O O . GLU B 1 54 ? 5.137 -0.893 9.008 1 95 54 GLU B O 1
ATOM 1642 N N . THR B 1 55 ? 3.682 -0.577 10.789 1 97.75 55 THR B N 1
ATOM 1643 C CA . THR B 1 55 ? 2.512 -0.803 9.945 1 97.75 55 THR B CA 1
ATOM 1644 C C . THR B 1 55 ? 2.092 0.487 9.25 1 97.75 55 THR B C 1
ATOM 1646 O O . THR B 1 55 ? 2.469 1.581 9.672 1 97.75 55 THR B O 1
ATOM 1649 N N . LEU B 1 56 ? 1.38 0.337 8.219 1 98.56 56 LEU B N 1
ATOM 1650 C CA . LEU B 1 56 ? 0.835 1.507 7.535 1 98.56 56 LEU B CA 1
ATOM 1651 C C . LEU B 1 56 ? 0.013 2.361 8.492 1 98.56 56 LEU B C 1
ATOM 1653 O O . LEU B 1 56 ? 0.081 3.592 8.453 1 98.56 56 LEU B O 1
ATOM 1657 N N . GLU B 1 57 ? -0.684 1.714 9.383 1 98.44 57 GLU B N 1
ATOM 1658 C CA . GLU B 1 57 ? -1.479 2.438 10.375 1 98.44 57 GLU B CA 1
ATOM 1659 C C . GLU B 1 57 ? -0.585 3.172 11.367 1 98.44 57 GLU B C 1
ATOM 1661 O O . GLU B 1 57 ? -0.873 4.309 11.75 1 98.44 57 GLU B O 1
ATOM 1666 N N . ASP B 1 58 ? 0.468 2.525 11.781 1 97.94 58 ASP B N 1
ATOM 1667 C CA . ASP B 1 58 ? 1.416 3.176 12.688 1 97.94 58 ASP B CA 1
ATOM 1668 C C . ASP B 1 58 ? 2.059 4.391 12.023 1 97.94 58 ASP B C 1
ATOM 1670 O O . ASP B 1 58 ? 2.227 5.434 12.656 1 97.94 58 ASP B O 1
ATOM 1674 N N . ALA B 1 59 ? 2.459 4.203 10.797 1 98.19 59 ALA B N 1
ATOM 1675 C CA . ALA B 1 59 ? 3.02 5.32 10.039 1 98.19 59 ALA B CA 1
ATOM 1676 C C . ALA B 1 59 ? 2.029 6.48 9.961 1 98.19 59 ALA B C 1
ATOM 1678 O O . ALA B 1 59 ? 2.408 7.641 10.148 1 98.19 59 ALA B O 1
ATOM 1679 N N . LEU B 1 60 ? 0.76 6.133 9.719 1 98.44 60 LEU B N 1
ATOM 1680 C CA . LEU B 1 60 ? -0.282 7.152 9.625 1 98.44 60 LEU B CA 1
ATOM 1681 C C . LEU B 1 60 ? -0.396 7.938 10.93 1 98.44 60 LEU B C 1
ATOM 1683 O O . LEU B 1 60 ? -0.386 9.172 10.922 1 98.44 60 LEU B O 1
ATOM 1687 N N . LYS B 1 61 ? -0.474 7.18 12.016 1 98.38 61 LYS B N 1
ATOM 1688 C CA . LYS B 1 61 ? -0.611 7.805 13.328 1 98.38 61 LYS B CA 1
ATOM 1689 C C . LYS B 1 61 ? 0.583 8.703 13.633 1 98.38 61 LYS B C 1
ATOM 1691 O O . LYS B 1 61 ? 0.416 9.82 14.133 1 98.38 61 LYS B O 1
ATOM 1696 N N . ARG B 1 62 ? 1.767 8.227 13.352 1 97.25 62 ARG B N 1
ATOM 1697 C CA . ARG B 1 62 ? 2.984 8.992 13.594 1 97.25 62 ARG B CA 1
ATOM 1698 C C . ARG B 1 62 ? 2.998 10.273 12.766 1 97.25 62 ARG B C 1
ATOM 1700 O O . ARG B 1 62 ? 3.217 11.359 13.297 1 97.25 62 ARG B O 1
ATOM 1707 N N . GLU B 1 63 ? 2.713 10.195 11.438 1 96.31 63 GLU B N 1
ATOM 1708 C CA . GLU B 1 63 ? 2.764 11.336 10.531 1 96.31 63 GLU B CA 1
ATOM 1709 C C . GLU B 1 63 ? 1.688 12.367 10.867 1 96.31 63 GLU B C 1
ATOM 1711 O O . GLU B 1 63 ? 1.937 13.57 10.812 1 96.31 63 GLU B O 1
ATOM 1716 N N . VAL B 1 64 ? 0.46 11.891 11.203 1 97.19 64 VAL B N 1
ATOM 1717 C CA . VAL B 1 64 ? -0.62 12.805 11.562 1 97.19 64 VAL B CA 1
ATOM 1718 C C . VAL B 1 64 ? -0.251 13.57 12.828 1 97.19 64 VAL B C 1
ATOM 1720 O O . VAL B 1 64 ? -0.409 14.797 12.891 1 97.19 64 VAL B O 1
ATOM 1723 N N . PHE B 1 65 ? 0.31 12.82 13.75 1 97.12 65 PHE B N 1
ATOM 1724 C CA . PHE B 1 65 ? 0.711 13.477 14.992 1 97.12 65 PHE B CA 1
ATOM 1725 C C . PHE B 1 65 ? 1.814 14.5 14.727 1 97.12 65 PHE B C 1
ATOM 1727 O O . PHE B 1 65 ? 1.746 15.633 15.211 1 97.12 65 PHE B O 1
ATOM 1734 N N . GLU B 1 66 ? 2.816 14.141 14.023 1 94.62 66 GLU B N 1
ATOM 1735 C CA . GLU B 1 66 ? 3.955 15.008 13.734 1 94.62 66 GLU B CA 1
ATOM 1736 C C . GLU B 1 66 ? 3.52 16.266 12.977 1 94.62 66 GLU B C 1
ATOM 1738 O O . GLU B 1 66 ? 3.996 17.359 13.266 1 94.62 66 GLU B O 1
ATOM 1743 N N . GLU B 1 67 ? 2.561 16.109 12.023 1 94.5 67 GLU B N 1
ATOM 1744 C CA . GLU B 1 67 ? 2.229 17.203 11.117 1 94.5 67 GLU B CA 1
ATOM 1745 C C . GLU B 1 67 ? 1.11 18.078 11.68 1 94.5 67 GLU B C 1
ATOM 1747 O O . GLU B 1 67 ? 0.985 19.25 11.328 1 94.5 67 GLU B O 1
ATOM 1752 N N . THR B 1 68 ? 0.235 17.5 12.617 1 95.94 68 THR B N 1
ATOM 1753 C CA . THR B 1 68 ? -0.975 18.234 12.977 1 95.94 68 THR B CA 1
ATOM 1754 C C . THR B 1 68 ? -1.131 18.312 14.492 1 95.94 68 THR B C 1
ATOM 1756 O O . THR B 1 68 ? -1.923 19.109 15 1 95.94 68 THR B O 1
ATOM 1759 N N . GLY B 1 69 ? -0.453 17.453 15.211 1 96.12 69 GLY B N 1
ATOM 1760 C CA . GLY B 1 69 ? -0.642 17.359 16.656 1 96.12 69 GLY B CA 1
ATOM 1761 C C . GLY B 1 69 ? -1.805 16.469 17.031 1 96.12 69 GLY B C 1
ATOM 1762 O O . GLY B 1 69 ? -2.002 16.172 18.219 1 96.12 69 GLY B O 1
ATOM 1763 N N . LEU B 1 70 ? -2.529 15.922 16.141 1 97.38 70 LEU B N 1
ATOM 1764 C CA . LEU B 1 70 ? -3.717 15.125 16.438 1 97.38 70 LEU B CA 1
ATOM 1765 C C . LEU B 1 70 ? -3.35 13.664 16.641 1 97.38 70 LEU B C 1
ATOM 1767 O O . LEU B 1 70 ? -2.465 13.133 15.961 1 97.38 70 LEU B O 1
ATOM 1771 N N . ILE B 1 71 ? -4.012 13.031 17.562 1 98.19 71 ILE B N 1
ATOM 1772 C CA . ILE B 1 71 ? -3.965 11.586 17.766 1 98.19 71 ILE B CA 1
ATOM 1773 C C . ILE B 1 71 ? -5.215 10.938 17.172 1 98.19 71 ILE B C 1
ATOM 1775 O O . ILE B 1 71 ? -6.324 11.141 17.672 1 98.19 71 ILE B O 1
ATOM 1779 N N . ILE B 1 72 ? -5.02 10.188 16.141 1 98.31 72 ILE B N 1
ATOM 1780 C CA . ILE B 1 72 ? -6.168 9.602 15.453 1 98.31 72 ILE B CA 1
ATOM 1781 C C . ILE B 1 72 ? -6.418 8.195 15.992 1 98.31 72 ILE B C 1
ATOM 1783 O O . ILE B 1 72 ? -5.496 7.535 16.484 1 98.31 72 ILE B O 1
ATOM 1787 N N . LYS B 1 73 ? -7.641 7.816 15.852 1 97.75 73 LYS B N 1
ATOM 1788 C CA . LYS B 1 73 ? -8.062 6.48 16.266 1 97.75 73 LYS B CA 1
ATOM 1789 C C . LYS B 1 73 ? -8.891 5.809 15.172 1 97.75 73 LYS B C 1
ATOM 1791 O O . LYS B 1 73 ? -9.555 6.484 14.383 1 97.75 73 LYS B O 1
ATOM 1796 N N . ASN B 1 74 ? -8.789 4.473 15.094 1 97.56 74 ASN B N 1
ATOM 1797 C CA . ASN B 1 74 ? -9.609 3.613 14.25 1 97.56 74 ASN B CA 1
ATOM 1798 C C . ASN B 1 74 ? -9.602 4.09 12.797 1 97.56 74 ASN B C 1
ATOM 1800 O O . ASN B 1 74 ? -10.664 4.273 12.203 1 97.56 74 ASN B O 1
ATOM 1804 N N . PRO B 1 75 ? -8.422 4.316 12.219 1 98.44 75 PRO B N 1
ATOM 1805 C CA . PRO B 1 75 ? -8.43 4.641 10.789 1 98.44 75 PRO B CA 1
ATOM 1806 C C . PRO B 1 75 ? -9.047 3.539 9.938 1 98.44 75 PRO B C 1
ATOM 1808 O O . PRO B 1 75 ? -8.859 2.354 10.219 1 98.44 75 PRO B O 1
ATOM 1811 N N . GLU B 1 76 ? -9.797 3.91 8.938 1 98.06 76 GLU B N 1
ATOM 1812 C CA . GLU B 1 76 ? -10.438 2.973 8.016 1 98.06 76 GLU B CA 1
ATOM 1813 C C . GLU B 1 76 ? -9.781 3.02 6.641 1 98.06 76 GLU B C 1
ATOM 1815 O O . GLU B 1 76 ? -9.711 4.082 6.016 1 98.06 76 GLU B O 1
ATOM 1820 N N . LEU B 1 77 ? -9.352 1.844 6.195 1 98.44 77 LEU B N 1
ATOM 1821 C CA . LEU B 1 77 ? -8.773 1.779 4.859 1 98.44 77 LEU B CA 1
ATOM 1822 C C . LEU B 1 77 ? -9.789 2.197 3.805 1 98.44 77 LEU B C 1
ATOM 1824 O O . LEU B 1 77 ? -10.891 1.654 3.754 1 98.44 77 LEU B O 1
ATOM 1828 N N . PHE B 1 78 ? -9.414 3.191 2.994 1 98.25 78 PHE B N 1
ATOM 1829 C CA . PHE B 1 78 ? -10.32 3.699 1.967 1 98.25 78 PHE B CA 1
ATOM 1830 C C . PHE B 1 78 ? -9.945 3.148 0.597 1 98.25 78 PHE B C 1
ATOM 1832 O O . PHE B 1 78 ? -10.656 2.309 0.043 1 98.25 78 PHE B O 1
ATOM 1839 N N . ARG B 1 79 ? -8.75 3.557 0.153 1 97.81 79 ARG B N 1
ATOM 1840 C CA . ARG B 1 79 ? -8.297 3.199 -1.189 1 97.81 79 ARG B CA 1
ATOM 1841 C C . ARG B 1 79 ? -6.785 3.348 -1.317 1 97.81 79 ARG B C 1
ATOM 1843 O O . ARG B 1 79 ? -6.148 4.008 -0.493 1 97.81 79 ARG B O 1
ATOM 1850 N N . THR B 1 80 ? -6.254 2.688 -2.32 1 98.44 80 THR B N 1
ATOM 1851 C CA . THR B 1 80 ? -4.859 2.885 -2.693 1 98.44 80 THR B CA 1
ATOM 1852 C C . THR B 1 80 ? -4.758 3.598 -4.039 1 98.44 80 THR B C 1
ATOM 1854 O O . THR B 1 80 ? -5.652 3.486 -4.879 1 98.44 80 THR B O 1
ATOM 1857 N N . TYR B 1 81 ? -3.672 4.324 -4.176 1 97.94 81 TYR B N 1
ATOM 1858 C CA . TYR B 1 81 ? -3.387 5.012 -5.43 1 97.94 81 TYR B CA 1
ATOM 1859 C C . TYR B 1 81 ? -1.953 4.758 -5.879 1 97.94 81 TYR B C 1
ATOM 1861 O O . TYR B 1 81 ? -1.022 4.816 -5.07 1 97.94 81 TYR B O 1
ATOM 1869 N N . SER B 1 82 ? -1.815 4.414 -7.125 1 97.69 82 SER B N 1
ATOM 1870 C CA . SER B 1 82 ? -0.523 4.133 -7.738 1 97.69 82 SER B CA 1
ATOM 1871 C C . SER B 1 82 ? -0.589 4.281 -9.258 1 97.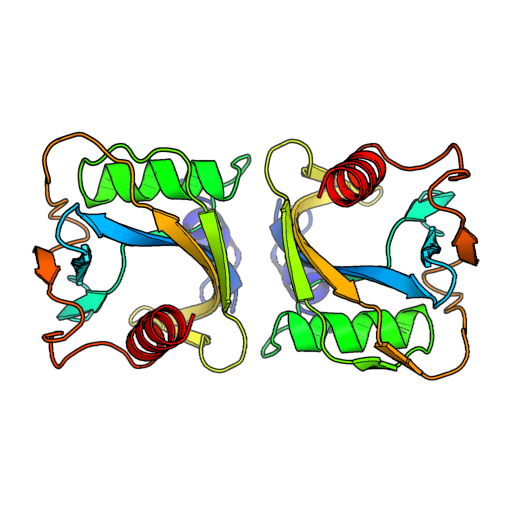69 82 SER B C 1
ATOM 1873 O O . SER B 1 82 ? -1.669 4.48 -9.82 1 97.69 82 SER B O 1
ATOM 1875 N N . GLY B 1 83 ? 0.62 4.188 -9.891 1 96.31 83 GLY B N 1
ATOM 1876 C CA . GLY B 1 83 ? 0.661 4.297 -11.344 1 96.31 83 GLY B CA 1
ATOM 1877 C C . GLY B 1 83 ? 1.428 5.512 -11.828 1 96.31 83 GLY B C 1
ATOM 1878 O O . GLY B 1 83 ? 2.084 6.195 -11.039 1 96.31 83 GLY B O 1
ATOM 1879 N N . PRO B 1 84 ? 1.365 5.766 -13.125 1 94.75 84 PRO B N 1
ATOM 1880 C CA . PRO B 1 84 ? 2.176 6.824 -13.734 1 94.75 84 PRO B CA 1
ATOM 1881 C C . PRO B 1 84 ? 1.83 8.211 -13.203 1 94.75 84 PRO B C 1
ATOM 1883 O O . PRO B 1 84 ? 2.697 9.086 -13.141 1 94.75 84 PRO B O 1
ATOM 1886 N N . ASP B 1 85 ? 0.619 8.414 -12.773 1 93.12 85 ASP B N 1
ATOM 1887 C CA . ASP B 1 85 ? 0.162 9.711 -12.281 1 93.12 85 ASP B CA 1
ATOM 1888 C C . ASP B 1 85 ? 0.824 10.055 -10.953 1 93.12 85 ASP B C 1
ATOM 1890 O O . ASP B 1 85 ? 0.777 11.203 -10.508 1 93.12 85 ASP B O 1
ATOM 1894 N N . PHE B 1 86 ? 1.506 9.133 -10.398 1 94.25 86 PHE B N 1
ATOM 1895 C CA . PHE B 1 86 ? 2.084 9.344 -9.07 1 94.25 86 PHE B CA 1
ATOM 1896 C C . PHE B 1 86 ? 3.605 9.344 -9.141 1 94.25 86 PHE B C 1
ATOM 1898 O O . PHE B 1 86 ? 4.277 9.133 -8.133 1 94.25 86 PHE B O 1
ATOM 1905 N N . PHE B 1 87 ? 4.047 9.484 -10.336 1 94.62 87 PHE B N 1
ATOM 1906 C CA . PHE B 1 87 ? 5.473 9.719 -10.531 1 94.62 87 PHE B CA 1
ATOM 1907 C C . PHE B 1 87 ? 5.812 11.188 -10.336 1 94.62 87 PHE B C 1
ATOM 1909 O O . PHE B 1 87 ? 5.078 12.07 -10.797 1 94.62 87 PHE B O 1
ATOM 1916 N N . GLN B 1 88 ? 6.895 11.461 -9.555 1 91.56 88 GLN B N 1
ATOM 1917 C CA . GLN B 1 88 ? 7.312 12.836 -9.289 1 91.56 88 GLN B CA 1
ATOM 1918 C C . GLN B 1 88 ? 8.836 12.969 -9.312 1 91.56 88 GLN B C 1
ATOM 1920 O O . GLN B 1 88 ? 9.547 12.07 -8.844 1 91.56 88 GLN B O 1
ATOM 1925 N N . ILE B 1 89 ? 9.258 14.062 -9.867 1 93.62 89 ILE B N 1
ATOM 1926 C CA . ILE B 1 89 ? 10.648 14.469 -9.75 1 93.62 89 ILE B CA 1
ATOM 1927 C C . ILE B 1 89 ? 10.758 15.695 -8.852 1 93.62 89 ILE B C 1
ATOM 1929 O O . ILE B 1 89 ? 10.227 16.766 -9.172 1 93.62 89 ILE B O 1
ATOM 1933 N N . TYR B 1 90 ? 11.453 15.547 -7.77 1 89.06 90 TYR B N 1
ATOM 1934 C CA . TYR B 1 90 ? 11.609 16.641 -6.812 1 89.06 90 TYR B CA 1
ATOM 1935 C C . TYR B 1 90 ? 12.625 17.656 -7.309 1 89.06 90 TYR B C 1
ATOM 1937 O O . TYR B 1 90 ? 13.438 17.359 -8.188 1 89.06 90 TYR B O 1
ATOM 1945 N N . PRO B 1 91 ? 12.547 18.859 -6.727 1 86.62 91 PRO B N 1
ATOM 1946 C CA . PRO B 1 91 ? 13.477 19.906 -7.156 1 86.62 91 PRO B CA 1
ATOM 1947 C C . PRO B 1 91 ? 14.938 19.484 -7.035 1 86.62 91 PRO B C 1
ATOM 1949 O O . PRO B 1 91 ? 15.781 19.922 -7.824 1 86.62 91 PRO B O 1
ATOM 1952 N N . ASN B 1 92 ? 15.266 18.641 -6.129 1 91.62 92 ASN B N 1
ATOM 1953 C CA . ASN B 1 92 ? 16.641 18.188 -5.902 1 91.62 92 ASN B CA 1
ATOM 1954 C C . ASN B 1 92 ? 17.016 17.047 -6.84 1 91.62 92 ASN B C 1
ATOM 1956 O O . ASN B 1 92 ? 18.125 16.516 -6.762 1 91.62 92 ASN B O 1
ATOM 1960 N N . GLY B 1 93 ? 16.047 16.609 -7.703 1 95.31 93 GLY B N 1
ATOM 1961 C CA . GLY B 1 93 ? 16.328 15.578 -8.688 1 95.31 93 GLY B CA 1
ATOM 1962 C C . GLY B 1 93 ? 15.844 14.203 -8.258 1 95.31 93 GLY B C 1
ATOM 1963 O O . GLY B 1 93 ? 15.844 13.266 -9.062 1 95.31 93 GLY B O 1
ATOM 1964 N N . ASP B 1 94 ? 15.484 14.086 -7.035 1 95.69 94 ASP B N 1
ATOM 1965 C CA . ASP B 1 94 ? 14.984 12.797 -6.555 1 95.69 94 ASP B CA 1
ATOM 1966 C C . ASP B 1 94 ? 13.75 12.359 -7.336 1 95.69 94 ASP B C 1
ATOM 1968 O O . ASP B 1 94 ? 12.852 13.164 -7.594 1 95.69 94 ASP B O 1
ATOM 1972 N N . GLN B 1 95 ? 13.719 11.109 -7.762 1 96.81 95 GLN B N 1
ATOM 1973 C CA . GLN B 1 95 ? 12.586 10.547 -8.492 1 96.81 95 GLN B CA 1
ATOM 1974 C C . GLN B 1 95 ? 11.836 9.539 -7.637 1 96.81 95 GLN B C 1
ATOM 1976 O O . GLN B 1 95 ? 12.445 8.695 -6.973 1 96.81 95 GLN B O 1
ATOM 1981 N N . VAL B 1 96 ? 10.484 9.688 -7.711 1 96.38 96 VAL B N 1
ATOM 1982 C CA . VAL B 1 96 ? 9.688 8.828 -6.84 1 96.38 96 VAL B CA 1
ATOM 1983 C C . VAL B 1 96 ? 8.453 8.336 -7.586 1 96.38 96 VAL B C 1
ATOM 1985 O O . VAL B 1 96 ? 7.75 9.125 -8.227 1 96.38 96 VAL B O 1
ATOM 1988 N N . HIS B 1 97 ? 8.273 7.051 -7.598 1 96.94 97 HIS B N 1
ATOM 1989 C CA . HIS B 1 97 ? 6.984 6.441 -7.891 1 96.94 97 HIS B CA 1
ATOM 1990 C C . HIS B 1 97 ? 6.195 6.176 -6.609 1 96.94 97 HIS B C 1
ATOM 1992 O O . HIS B 1 97 ? 6.406 5.156 -5.949 1 96.94 97 HIS B O 1
ATOM 1998 N N . GLY B 1 98 ? 5.293 7.047 -6.348 1 96.94 98 GLY B N 1
ATOM 1999 C CA . GLY B 1 98 ? 4.57 6.977 -5.086 1 96.94 98 GLY B CA 1
ATOM 2000 C C . GLY B 1 98 ? 3.412 5.996 -5.117 1 96.94 98 GLY B C 1
ATOM 2001 O O . GLY B 1 98 ? 2.709 5.891 -6.125 1 96.94 98 GLY B O 1
ATOM 2002 N N . VAL B 1 99 ? 3.258 5.254 -4.074 1 98.25 99 VAL B N 1
ATOM 2003 C CA . VAL B 1 99 ? 2.061 4.48 -3.771 1 98.25 99 VAL B CA 1
ATOM 2004 C C . VAL B 1 99 ? 1.39 5.035 -2.516 1 98.25 99 VAL B C 1
ATOM 2006 O O . VAL B 1 99 ? 2.004 5.09 -1.448 1 98.25 99 VAL B O 1
ATOM 2009 N N . LEU B 1 100 ? 0.149 5.453 -2.666 1 98.31 100 LEU B N 1
ATOM 2010 C CA . LEU B 1 100 ? -0.572 6.055 -1.549 1 98.31 100 LEU B CA 1
ATOM 2011 C C . LEU B 1 100 ? -1.608 5.086 -0.987 1 98.31 100 LEU B C 1
ATOM 2013 O O . LEU B 1 100 ? -2.422 4.539 -1.735 1 98.31 100 LEU B O 1
ATOM 2017 N N . VAL B 1 101 ? -1.503 4.824 0.249 1 98.69 101 VAL B N 1
ATOM 2018 C CA . VAL B 1 101 ? -2.57 4.156 0.988 1 98.69 101 VAL B CA 1
ATOM 2019 C C . VAL B 1 101 ? -3.359 5.184 1.795 1 98.69 101 VAL B C 1
ATOM 2021 O O . VAL B 1 101 ? -2.807 5.852 2.674 1 98.69 101 VAL B O 1
ATOM 2024 N N . VAL B 1 102 ? -4.633 5.312 1.465 1 98.81 102 VAL B N 1
ATOM 2025 C CA . VAL B 1 102 ? -5.43 6.402 2.02 1 98.81 102 VAL B CA 1
ATOM 2026 C C . VAL B 1 102 ? -6.449 5.84 3.008 1 98.81 102 VAL B C 1
ATOM 2028 O O . VAL B 1 102 ? -7.137 4.859 2.713 1 98.81 102 VAL B O 1
ATOM 2031 N N . TYR B 1 103 ? -6.512 6.461 4.152 1 98.88 103 TYR B N 1
ATOM 2032 C CA . TYR B 1 103 ? -7.434 6.094 5.223 1 98.88 103 TYR B CA 1
ATOM 2033 C C . TYR B 1 103 ? -8.422 7.223 5.5 1 98.88 103 TYR B C 1
ATOM 2035 O O . TYR B 1 103 ? -8.094 8.398 5.32 1 98.88 103 TYR B O 1
ATOM 2043 N N . ILE B 1 104 ? -9.602 6.844 5.969 1 98.75 104 ILE B N 1
ATOM 2044 C CA . ILE B 1 104 ? -10.578 7.793 6.492 1 98.75 104 ILE B CA 1
ATOM 2045 C C . ILE B 1 104 ? -10.508 7.809 8.016 1 98.75 104 ILE B C 1
ATOM 2047 O O . ILE B 1 104 ? -10.547 6.754 8.656 1 98.75 104 ILE B O 1
ATOM 2051 N N . CYS B 1 105 ? -10.352 8.977 8.57 1 98.62 105 CYS B N 1
ATOM 2052 C CA . CYS B 1 105 ? -10.266 9.148 10.016 1 98.62 105 CYS B CA 1
ATOM 2053 C C . CYS B 1 105 ? -11.312 10.133 10.508 1 98.62 105 CYS B C 1
ATOM 2055 O O . CYS B 1 105 ? -11.328 11.289 10.102 1 98.62 105 CYS B O 1
ATOM 2057 N N . ARG B 1 106 ? -12.117 9.664 11.445 1 98.19 106 ARG B N 1
ATOM 2058 C CA . ARG B 1 106 ? -13.164 10.523 11.992 1 98.19 106 ARG B CA 1
ATOM 2059 C C . ARG B 1 106 ? -12.992 10.703 13.5 1 98.19 106 ARG B C 1
ATOM 2061 O O . ARG B 1 106 ? -13.578 11.609 14.094 1 98.19 106 ARG B O 1
ATOM 2068 N N . GLU B 1 107 ? -12.234 9.773 14.047 1 98.25 107 GLU B N 1
ATOM 2069 C CA . GLU B 1 107 ? -12 9.82 15.484 1 98.25 107 GLU B CA 1
ATOM 2070 C C . GLU B 1 107 ? -10.594 10.32 15.789 1 98.25 107 GLU B C 1
ATOM 2072 O O . GLU B 1 107 ? -9.609 9.641 15.484 1 98.25 107 GLU B O 1
ATOM 2077 N N . PHE B 1 108 ? -10.562 11.461 16.359 1 97.88 108 PHE B N 1
ATOM 2078 C CA . PHE B 1 108 ? -9.273 12 16.766 1 97.88 108 PHE B CA 1
ATOM 2079 C C . PHE B 1 108 ? -9.422 12.938 17.953 1 97.88 108 PHE B C 1
ATOM 2081 O O . PHE B 1 108 ? -10.523 13.383 18.266 1 97.88 108 PHE B O 1
ATOM 2088 N N . HIS B 1 109 ? -8.328 13.133 18.625 1 96.81 109 HIS B N 1
ATOM 2089 C CA . HIS B 1 109 ? -8.273 14.109 19.703 1 96.81 109 HIS B CA 1
ATOM 2090 C C . HIS B 1 109 ? -6.945 14.859 19.719 1 96.81 109 HIS B C 1
ATOM 2092 O O . HIS B 1 109 ? -6.012 14.477 19.016 1 96.81 109 HIS B O 1
ATOM 2098 N N . GLY B 1 110 ? -6.98 15.977 20.469 1 94.12 110 GLY B N 1
ATOM 2099 C CA . GLY B 1 110 ? -5.805 16.828 20.5 1 94.12 110 GLY B CA 1
ATOM 2100 C C . GLY B 1 110 ? -6.043 18.203 19.906 1 94.12 110 GLY B C 1
ATOM 2101 O O . GLY B 1 110 ? -7.164 18.531 19.516 1 94.12 110 GLY B O 1
ATOM 2102 N N . GLU B 1 111 ? -5.008 19.016 19.938 1 91.5 111 GLU B N 1
ATOM 2103 C CA . GLU B 1 111 ? -5.051 20.375 19.375 1 91.5 111 GLU B CA 1
ATOM 2104 C C . GLU B 1 111 ? -4.211 20.469 18.109 1 91.5 111 GLU B C 1
ATOM 2106 O O . GLU B 1 111 ? -3.119 19.906 18.031 1 91.5 111 GLU B O 1
ATOM 2111 N N . LEU B 1 112 ? -4.793 21.109 17.219 1 90.81 112 LEU B N 1
ATOM 2112 C CA . LEU B 1 112 ? -4.074 21.312 15.969 1 90.81 112 LEU B CA 1
ATOM 2113 C C . LEU B 1 112 ? -2.814 22.141 16.188 1 90.81 112 LEU B C 1
ATOM 2115 O O . LEU B 1 112 ? -2.881 23.25 16.734 1 90.81 112 LEU B O 1
ATOM 2119 N N . VAL B 1 113 ? -1.735 21.547 15.852 1 86.06 113 VAL B N 1
ATOM 2120 C CA . VAL B 1 113 ? -0.446 22.234 15.883 1 86.06 113 VAL B CA 1
ATOM 2121 C C . VAL B 1 113 ? 0.258 22.078 14.539 1 86.06 113 VAL B C 1
ATOM 2123 O O . VAL B 1 113 ? 0.382 20.969 14.023 1 86.06 113 VAL B O 1
ATOM 2126 N N . CYS B 1 114 ? 0.646 23.172 14 1 79.44 114 CYS B N 1
ATOM 2127 C CA . CYS B 1 114 ? 1.31 23.109 12.703 1 79.44 114 CYS B CA 1
ATOM 2128 C C . CYS B 1 114 ? 2.816 22.953 12.867 1 79.44 114 CYS B C 1
ATOM 2130 O O . CYS B 1 114 ? 3.445 23.703 13.617 1 79.44 114 CYS B O 1
ATOM 2132 N N . ASP B 1 115 ? 3.227 21.906 12.266 1 72 115 ASP B N 1
ATOM 2133 C CA . ASP B 1 115 ? 4.676 21.797 12.141 1 72 115 ASP B CA 1
ATOM 2134 C C . ASP B 1 115 ? 5.211 22.75 11.078 1 72 115 ASP B C 1
ATOM 2136 O O . ASP B 1 115 ? 5.051 22.516 9.875 1 72 115 ASP B O 1
ATOM 2140 N N . HIS B 1 116 ? 5.906 23.703 11.477 1 71.56 116 HIS B N 1
ATOM 2141 C CA . HIS B 1 116 ? 6.297 24.781 10.586 1 71.56 116 HIS B CA 1
ATOM 2142 C C . HIS B 1 116 ? 7.398 24.344 9.625 1 71.56 116 HIS B C 1
ATOM 2144 O O . HIS B 1 116 ? 7.66 25 8.625 1 71.56 116 HIS B O 1
ATOM 2150 N N . THR B 1 117 ? 7.938 23.172 9.969 1 71.19 117 THR B N 1
ATOM 2151 C CA . THR B 1 117 ? 9 22.719 9.078 1 71.19 117 THR B CA 1
ATOM 2152 C C . THR B 1 117 ? 8.422 22.141 7.793 1 71.19 117 THR B C 1
ATOM 2154 O O . THR B 1 117 ? 8.945 22.375 6.703 1 71.19 117 THR B O 1
ATOM 2157 N N . GLU B 1 118 ? 7.27 21.547 7.867 1 67 118 GLU B N 1
ATOM 2158 C CA . GLU B 1 118 ? 6.711 20.844 6.707 1 67 118 GLU B CA 1
ATOM 2159 C C . GLU B 1 118 ? 5.441 21.531 6.219 1 67 118 GLU B C 1
ATOM 2161 O O . GLU B 1 118 ? 5.078 21.422 5.047 1 67 118 GLU B O 1
ATOM 2166 N N . SER B 1 119 ? 4.863 22.234 7.199 1 73.38 119 SER B N 1
ATOM 2167 C CA . SER B 1 119 ? 3.543 22.766 6.887 1 73.38 119 SER B CA 1
ATOM 2168 C C . SER B 1 119 ? 3.422 24.219 7.305 1 73.38 119 SER B C 1
ATOM 2170 O O . SER B 1 119 ? 3.961 24.625 8.336 1 73.38 119 SER B O 1
ATOM 2172 N N . LYS B 1 120 ? 2.688 25.016 6.5 1 80.06 120 LYS B N 1
ATOM 2173 C CA . LYS B 1 120 ? 2.469 26.438 6.777 1 80.06 120 LYS B CA 1
ATOM 2174 C C . LYS B 1 120 ? 1.154 26.641 7.523 1 80.06 120 LYS B C 1
ATOM 2176 O O . LYS B 1 120 ? 1.051 27.547 8.359 1 80.06 120 LYS B O 1
ATOM 2181 N N . GLU B 1 121 ? 0.253 25.812 7.191 1 90.44 121 GLU B N 1
ATOM 2182 C CA . GLU B 1 121 ? -1.091 26.031 7.715 1 90.44 121 GLU B CA 1
ATOM 2183 C C . GLU B 1 121 ? -1.898 24.734 7.723 1 90.44 121 GLU B C 1
ATOM 2185 O O . GLU B 1 121 ? -1.695 23.875 6.871 1 90.44 121 GLU B O 1
ATOM 2190 N N . LEU B 1 122 ? -2.746 24.641 8.727 1 94.88 122 LEU B N 1
ATOM 2191 C CA . LEU B 1 122 ? -3.754 23.578 8.82 1 94.88 122 LEU B CA 1
ATOM 2192 C C . LEU B 1 122 ? -5.156 24.188 8.906 1 94.88 122 LEU B C 1
ATOM 2194 O O . LEU B 1 122 ? -5.398 25.094 9.695 1 94.88 122 LEU B O 1
ATOM 2198 N N . ARG B 1 123 ? -6.047 23.594 8.102 1 95.19 123 ARG B N 1
ATOM 2199 C CA . ARG B 1 123 ? -7.391 24.172 8.109 1 95.19 123 ARG B CA 1
ATOM 2200 C C . ARG B 1 123 ? -8.422 23.125 7.684 1 95.19 123 ARG B C 1
ATOM 2202 O O . ARG B 1 123 ? -8.18 22.344 6.766 1 95.19 123 ARG B O 1
ATOM 2209 N N . PHE B 1 124 ? -9.531 23.172 8.352 1 97.31 124 PHE B N 1
ATOM 2210 C CA . PHE B 1 124 ? -10.672 22.375 7.926 1 97.31 124 PHE B CA 1
ATOM 2211 C C . PHE B 1 124 ? -11.461 23.109 6.836 1 97.31 124 PHE B C 1
ATOM 2213 O O . PHE B 1 124 ? -11.75 24.297 6.957 1 97.31 124 PHE B O 1
ATOM 2220 N N . PHE B 1 125 ? -11.758 22.359 5.801 1 97.69 125 PHE B N 1
ATOM 2221 C CA . PHE B 1 125 ? -12.547 22.875 4.691 1 97.69 125 PHE B CA 1
ATOM 2222 C C . PHE B 1 125 ? -13.852 22.109 4.535 1 97.69 125 PHE B C 1
ATOM 2224 O O . PHE B 1 125 ? -13.867 20.875 4.68 1 97.69 125 PHE B O 1
ATOM 2231 N N . SER B 1 126 ? -14.875 22.859 4.184 1 97.31 126 SER B N 1
ATOM 2232 C CA . SER B 1 126 ? -16.078 22.172 3.736 1 97.31 126 SER B CA 1
ATOM 2233 C C . SER B 1 126 ? -15.828 21.406 2.441 1 97.31 126 SER B C 1
ATOM 2235 O O . SER B 1 126 ? -15.141 21.906 1.546 1 97.31 126 SER B O 1
ATOM 2237 N N . LEU B 1 127 ? -16.406 20.219 2.398 1 95.69 127 LEU B N 1
ATOM 2238 C CA . LEU B 1 127 ? -16.234 19.391 1.205 1 95.69 127 LEU B CA 1
ATOM 2239 C C . LEU B 1 127 ? -16.844 20.078 -0.015 1 95.69 127 LEU B C 1
ATOM 2241 O O . LEU B 1 127 ? -16.484 19.75 -1.152 1 95.69 127 LEU B O 1
ATOM 2245 N N . ASP B 1 128 ? -17.703 21 0.232 1 93.88 128 ASP B N 1
ATOM 2246 C CA . ASP B 1 128 ? -18.344 21.734 -0.852 1 93.88 128 ASP B CA 1
ATOM 2247 C C . ASP B 1 128 ? -17.594 23.016 -1.167 1 93.88 128 ASP B C 1
ATOM 2249 O O . ASP B 1 128 ? -17.906 23.703 -2.145 1 93.88 128 ASP B O 1
ATOM 2253 N N . GLU B 1 129 ? -16.656 23.375 -0.386 1 94.69 129 GLU B N 1
ATOM 2254 C CA . GLU B 1 129 ? -15.859 24.594 -0.558 1 94.69 129 GLU B CA 1
ATOM 2255 C C . GLU B 1 129 ? -14.367 24.312 -0.395 1 94.69 129 GLU B C 1
ATOM 2257 O O . GLU B 1 129 ? -13.727 24.844 0.512 1 94.69 129 GLU B O 1
ATOM 2262 N N . LEU B 1 130 ? -13.789 23.672 -1.285 1 95.62 130 LEU B N 1
ATOM 2263 C CA . LEU B 1 130 ? -12.375 23.297 -1.249 1 95.62 130 LEU B CA 1
ATOM 2264 C C . LEU B 1 130 ? -11.516 24.391 -1.883 1 95.62 130 LEU B C 1
ATOM 2266 O O . LEU B 1 130 ? -12 25.156 -2.715 1 95.62 130 LEU B O 1
ATOM 2270 N N . PRO B 1 131 ? -10.336 24.438 -1.462 1 93.25 131 PRO B N 1
ATOM 2271 C CA . PRO B 1 131 ? -9.461 25.422 -2.088 1 93.25 131 PRO B CA 1
ATOM 2272 C C . PRO B 1 131 ? -9.18 25.125 -3.557 1 93.25 131 PRO B C 1
ATOM 2274 O O . PRO B 1 131 ? -9.258 23.969 -3.977 1 93.25 131 PRO B O 1
ATOM 2277 N N . ASN B 1 132 ? -8.789 26.078 -4.309 1 87.19 132 ASN B N 1
ATOM 2278 C CA . ASN B 1 132 ? -8.641 25.953 -5.754 1 87.19 132 ASN B CA 1
ATOM 2279 C C . ASN B 1 132 ? -7.246 25.484 -6.141 1 87.19 132 ASN B C 1
ATOM 2281 O O . ASN B 1 132 ? -6.977 25.234 -7.316 1 87.19 132 ASN B O 1
ATOM 2285 N N . ASN B 1 133 ? -6.41 25.328 -5.273 1 90.62 133 ASN B N 1
ATOM 2286 C CA . ASN B 1 133 ? -5.031 24.984 -5.605 1 90.62 133 ASN B CA 1
ATOM 2287 C C . ASN B 1 133 ? -4.676 23.578 -5.133 1 90.62 133 ASN B C 1
ATOM 2289 O O . ASN B 1 133 ? -3.555 23.328 -4.688 1 90.62 133 ASN B O 1
ATOM 2293 N N . LEU B 1 134 ? -5.586 22.688 -5.227 1 91.69 134 LEU B N 1
ATOM 2294 C CA . LEU B 1 134 ? -5.32 21.281 -4.93 1 91.69 134 LEU B CA 1
ATOM 2295 C C . LEU B 1 134 ? -4.609 20.609 -6.094 1 91.69 134 LEU B C 1
ATOM 2297 O O . LEU B 1 134 ? -5.023 20.75 -7.246 1 91.69 134 LEU B O 1
ATOM 2301 N N . PRO B 1 135 ? -3.525 19.938 -5.754 1 91.31 135 PRO B N 1
ATOM 2302 C CA . PRO B 1 135 ? -2.953 19.125 -6.824 1 91.31 135 PRO B CA 1
ATOM 2303 C C . PRO B 1 135 ? -3.945 18.109 -7.379 1 91.31 135 PRO B C 1
ATOM 2305 O O . PRO B 1 135 ? -4.836 17.641 -6.656 1 91.31 135 PRO B O 1
ATOM 2308 N N . PRO B 1 136 ? -3.766 17.766 -8.641 1 91.25 136 PRO B N 1
ATOM 2309 C CA . PRO B 1 136 ? -4.688 16.828 -9.281 1 91.25 136 PRO B CA 1
ATOM 2310 C C . PRO B 1 136 ? -4.859 15.539 -8.492 1 91.25 136 PRO B C 1
ATOM 2312 O O . PRO B 1 136 ? -5.973 15.008 -8.398 1 91.25 136 PRO B O 1
ATOM 2315 N N . VAL B 1 137 ? -3.855 15.07 -7.898 1 91.56 137 VAL B N 1
ATOM 2316 C CA . VAL B 1 137 ? -3.896 13.812 -7.152 1 91.56 137 VAL B CA 1
ATOM 2317 C C . VAL B 1 137 ? -4.805 13.969 -5.938 1 91.56 137 VAL B C 1
ATOM 2319 O O . VAL B 1 137 ? -5.602 13.078 -5.633 1 91.56 137 VAL B O 1
ATOM 2322 N N . ILE B 1 138 ? -4.727 15.031 -5.309 1 93.62 138 ILE B N 1
ATOM 2323 C CA . ILE B 1 138 ? -5.523 15.281 -4.113 1 93.62 138 ILE B CA 1
ATOM 2324 C C . ILE B 1 138 ? -6.984 15.5 -4.5 1 93.62 138 ILE B C 1
ATOM 2326 O O . ILE B 1 138 ? -7.891 15.008 -3.82 1 93.62 138 ILE B O 1
ATOM 2330 N N . GLU B 1 139 ? -7.117 16.234 -5.57 1 94.12 139 GLU B N 1
ATOM 2331 C CA . GLU B 1 139 ? -8.469 16.406 -6.086 1 94.12 139 GLU B CA 1
ATOM 2332 C C . GLU B 1 139 ? -9.133 15.062 -6.383 1 94.12 139 GLU B C 1
ATOM 2334 O O . GLU B 1 139 ? -10.297 14.852 -6.055 1 94.12 139 GLU B O 1
ATOM 2339 N N . LYS B 1 140 ? -8.398 14.234 -6.969 1 95.19 140 LYS B N 1
ATOM 2340 C CA . LYS B 1 140 ? -8.906 12.906 -7.293 1 95.19 140 LYS B CA 1
ATOM 2341 C C . LYS B 1 140 ? -9.289 12.141 -6.031 1 95.19 140 LYS B C 1
ATOM 2343 O O . LYS B 1 140 ? -10.352 11.523 -5.969 1 95.19 140 LYS B O 1
ATOM 2348 N N . ILE B 1 141 ? -8.469 12.188 -5.039 1 96.69 141 ILE B N 1
ATOM 2349 C CA . ILE B 1 141 ? -8.695 11.469 -3.785 1 96.69 141 ILE B CA 1
ATOM 2350 C C . ILE B 1 141 ? -9.969 11.984 -3.117 1 96.69 141 ILE B C 1
ATOM 2352 O O . ILE B 1 141 ? -10.82 11.195 -2.695 1 96.69 141 ILE B O 1
ATOM 2356 N N . ILE B 1 142 ? -10.102 13.273 -3.092 1 96.69 142 ILE B N 1
ATOM 2357 C CA . ILE B 1 142 ? -11.266 13.867 -2.441 1 96.69 142 ILE B CA 1
ATOM 2358 C C . ILE B 1 142 ? -12.523 13.57 -3.252 1 96.69 142 ILE B C 1
ATOM 2360 O O . ILE B 1 142 ? -13.57 13.25 -2.688 1 96.69 142 ILE B O 1
ATOM 2364 N N . THR B 1 143 ? -12.398 13.656 -4.539 1 96.31 143 THR B N 1
ATOM 2365 C CA . THR B 1 143 ? -13.531 13.344 -5.414 1 96.31 143 THR B CA 1
ATOM 2366 C C . THR B 1 143 ? -13.977 11.898 -5.223 1 96.31 143 THR B C 1
ATOM 2368 O O . THR B 1 143 ? -15.172 11.617 -5.137 1 96.31 143 THR B O 1
ATOM 2371 N N . ASP B 1 144 ? -13.031 10.992 -5.164 1 97.19 144 ASP B N 1
ATOM 2372 C CA . ASP B 1 144 ? -13.359 9.586 -4.934 1 97.19 144 ASP B CA 1
ATOM 2373 C C . ASP B 1 144 ? -14.078 9.398 -3.602 1 97.19 144 ASP B C 1
ATOM 2375 O O . ASP B 1 144 ? -15 8.594 -3.496 1 97.19 144 ASP B O 1
ATOM 2379 N N . TYR B 1 145 ? -13.578 10.094 -2.611 1 97.44 145 TYR B N 1
ATOM 2380 C CA . TYR B 1 145 ? -14.227 10.023 -1.304 1 97.44 145 TYR B CA 1
ATOM 2381 C C . TYR B 1 145 ? -15.672 10.484 -1.385 1 97.44 145 TYR B C 1
ATOM 2383 O O . TYR B 1 145 ? -16.562 9.883 -0.778 1 97.44 145 TYR B O 1
ATOM 2391 N N . LEU B 1 146 ? -15.914 11.578 -2.135 1 95.25 146 LEU B N 1
ATOM 2392 C CA . LEU B 1 146 ? -17.25 12.148 -2.26 1 95.25 146 LEU B CA 1
ATOM 2393 C C . LEU B 1 146 ? -18.172 11.195 -3.002 1 95.25 146 LEU B C 1
ATOM 2395 O O . LEU B 1 146 ? -19.391 11.242 -2.82 1 95.25 146 LEU B O 1
ATOM 2399 N N . LYS B 1 147 ? -17.672 10.258 -3.826 1 93 147 LYS B N 1
ATOM 2400 C CA . LYS B 1 147 ? -18.469 9.312 -4.609 1 93 147 LYS B CA 1
ATOM 2401 C C . LYS B 1 147 ? -18.734 8.031 -3.816 1 93 147 LYS B C 1
ATOM 2403 O O . LYS B 1 147 ? -19.5 7.176 -4.25 1 93 147 LYS B O 1
ATOM 2408 N N . LYS B 1 148 ? -17.984 7.871 -2.76 1 85.56 148 LYS B N 1
ATOM 2409 C CA . LYS B 1 148 ? -18.156 6.676 -1.938 1 85.56 148 LYS B CA 1
ATOM 2410 C C . LYS B 1 148 ? -19.562 6.594 -1.372 1 85.56 148 LYS B C 1
ATOM 2412 O O . LYS B 1 148 ? -20.156 5.512 -1.313 1 85.56 148 LYS B O 1
#

InterPro domains:
  IPR000086 NUDIX hydrolase domain [PF00293] (23-142)
  IPR000086 NUDIX hydrolase domain [PS51462] (16-148)
  IPR015797 NUDIX hydrolase-like domain superfamily [SSF55811] (1-147)
  IPR020084 NUDIX hydrolase, conserved site [PS00893] (48-69)
  IPR020476 NUDIX hydrolase [PR00502] (43-57)
  IPR020476 NUDIX hydrolase [PR00502] (57-72)

pLDDT: mean 94.01, std 6.67, range [66.94, 98.88]

Foldseek 3Di:
DFPVVVVCVVPPQPEDEWEKEWEQEAEPVRWTKWFQWPQPRFIATWMDTDGPPDDNVRRRQVRCCLAWVKGFPDWAWDDKDFDPVQWDQGPSGHTYGYIYTYTYTHGIDGGTDGDVVTTDDMDTHDLVGDDPRHDPVRVVVSVVVVVD/DFPVVVVCVVPPQPEDEWEKEWEQEAEPVRWTKWFQWPQPRFIATWMDTDGPPDDNVRRRQVRCCLAWVKGFPDWAWDDKDFDPVQWDQGPSGHTYGYIYTYTYTHGIDGGTDGDVVTTDDMDTHDLVGDDPRHDPVRVVVSVVVVVD

Secondary structure (DSSP, 8-state):
--HHHHHHHHHTT--EEEEEEEEEEB-TT-EEEEEEETTTS-EE-EEEEPPTT--HHHHHHHHHHHHH--EEES-EEEEEE-SGGGEEE-TTS-EEEEEEEEEEE-EEES-----TTTEEEEEEEETTS--TT--HHHHHHHHHHHH-/--HHHHHHHHHTT--EEEEEEEEEEB-TT-EEEEEEETTTS-EE-EEEEPPTT--HHHHHHHHHHHHH--EEES-EEEEEE-SGGGEEE-TTS-EEEEEEEEEEE-EEES-----TTTEEEEEEEETTS--TT--HHHHHHHHHHHH-

Radius of gyration: 20.02 Å; Cα contacts (8 Å, |Δi|>4): 630; chains: 2; bounding box: 42×54×39 Å

Solvent-accessible surface area (backbone atoms only — not comparable to full-atom values): 15868 Å² total; per-residue (Å²): 132,54,53,65,58,55,46,36,75,66,53,53,47,53,76,38,73,44,51,26,19,32,37,50,36,30,51,96,85,57,23,39,44,34,33,30,28,64,89,77,70,29,45,34,65,46,50,43,66,57,47,83,74,38,29,57,66,54,36,30,44,52,35,35,28,63,51,30,42,33,49,66,44,83,68,36,85,69,51,75,46,49,18,63,89,35,51,46,71,45,95,89,51,40,28,36,40,38,31,41,39,34,24,42,28,68,44,66,47,75,56,87,39,69,30,72,86,60,26,75,42,73,47,72,30,46,80,90,56,64,76,89,56,49,46,70,70,50,47,50,52,53,51,52,60,75,68,104,131,53,52,64,58,54,46,36,74,65,52,53,48,55,75,38,72,44,52,25,19,30,38,51,36,32,50,97,84,57,22,39,46,34,33,29,28,64,89,75,70,29,46,34,63,46,48,41,66,58,46,81,72,39,28,59,66,52,35,30,44,51,34,35,28,64,51,31,41,32,50,65,43,82,68,37,84,70,51,73,48,49,19,64,88,35,52,46,70,44,94,89,53,40,30,35,40,37,32,41,39,34,24,42,29,68,43,63,46,74,56,85,38,69,29,71,87,59,25,76,41,73,47,73,29,46,80,88,57,64,74,90,57,47,47,69,68,49,48,49,53,52,52,51,59,75,71,102

Sequence (296 aa):
MGYIEDMRNLVGNHPLILIGSHAIILNEKDEVLLQLRTDFNRWGIIGGALEYNETLEDALKREVFEETGLIIKNPELFRTYSGPDFFQIYPNGDQVHGVLVVYICREFHGELVCDHTESKELRFFSLDELPNNLPPVIEKIITDYLKKMGYIEDMRNLVGNHPLILIGSHAIILNEKDEVLLQLRTDFNRWGIIGGALEYNETLEDALKREVFEETGLIIKNPELFRTYSGPDFFQIYPNGDQVHGVLVVYICREFHGELVCDHTESKELRFFSLDELPNNLPPVIEKIITDYLKK

Organism: Bacillus cereus (strain ATCC 14579 / DSM 31 / CCUG 7414 / JCM 2152 / NBRC 15305 / NCIMB 9373 / NCTC 2599 / NRRL B-3711) (NCBI:txid226900)

=== Feature glossary ===
Key to the feature types in this record:

pLDDT. pLDDT is the predicted lDDT-Cα score: AlphaFold's confidence that the local environment of each residue (all inter-atomic distances within 15 Å) is correctly placed. It is a per-residue number between 0 and 100, with higher meaning more reliable.

Radius of gyration, Cα contacts, bounding box. The geometric summary reports three shape descriptors. Rg (radius of gyration) measures how spread out the Cα atoms are about their centre of mass; compact globular proteins have small Rg, elongated or unfolded ones large. Cα contacts (<8 Å, |i−j|>4) count long-range residue pairs in spatial proximity — high for tightly packed folds, near zero for rods or random coil. The bounding-box extents give the protein's footprint along x, y, z in Å.

Backbone torsions (φ/ψ). Backbone dihedral angles. Every residue except chain termini has a φ (preceding-C → N → Cα → C) and a ψ (N → Cα → C → next-N). They are reported in degrees following the IUPAC sign convention. Secondary structure is essentially a statement about which (φ, ψ) basin each residue occupies.

Contact-map, Ramachandran, and PAE plots. Plot images: a contact map (which residues are close in 3D, as an N×N binary image), a Ramachandran scatter (backbone torsion angles, revealing secondary-structure composition at a glance), and — for AlphaFold structures — a PAE heatmap (pairwise prediction confidence).

Predicted aligned error. Predicted Aligned Error (PAE) is an AlphaFold confidence matrix: entry (i, j) is the expected error in the position of residue j, in ångströms, when the prediction is superimposed on the true structure at residue i. Low PAE within a block of residues means that block is internally rigid and well-predicted; high PAE between two blocks means their relative placement is uncertain even if each block individually is confident.

Secondary structure (3-state, P-SEA). Three-state secondary structure (P-SEA) collapses the eight DSSP classes into helix (a), strand (b), and coil (c). P-SEA assigns these from Cα geometry alone — distances and angles — without requiring backbone oxygens, so it works on any Cα trace.

Solvent-accessible surface area. Solvent-accessible surface area (SASA) is the area in Å² traced out by the centre of a 1.4 Å probe sphere (a water molecule) rolled over the protein's van der Waals surface (Shrake–Rupley / Lee–Richards construction). Buried residues have near-zero SASA; fully exposed residues can exceed 200 Å². The total SASA scales roughly with the number of surface residues.

Foldseek 3Di. The Foldseek 3Di string encodes local tertiary geometry as a 20-letter alphabet — one character per residue — derived from the relative positions of nearby Cα atoms. Unlike the amino-acid sequence, 3Di is a direct function of the 3D structure, so two proteins with the same fold have similar 3Di strings even at low sequence identity.

B-factor. For experimental (PDB) structures, the B-factor (temperature factor) quantifies the positional spread of each atom in the crystal — a combination of thermal vibration and static disorder — in units of Å². High B-factors mark flexible loops or poorly resolved regions; low B-factors mark the rigid, well-ordered core.

mmCIF coordinates. The mmCIF block holds the 3D Cartesian coordinates of each backbone atom (N, Cα, C, O) in ångströms. mmCIF is the PDB's canonical archive format — a tagged-loop text representation of the atomic model.

InterPro / GO / CATH / organism. Functional annotations link the protein to curated databases. InterPro entries identify conserved domains and families by matching the sequence against member-database signatures (Pfam, PROSITE, CDD, …). Gene Ontology (GO) terms describe molecular function, biological process, and cellular component in a controlled vocabulary. CATH places the structure in a hierarchical fold classification (Class/Architecture/Topology/Homologous-superfamily). The organism is the source species.

Rendered structure images. Structure images are PyMOL renders from six orthogonal camera directions. Cartoon representation draws helices as coils and strands as arrows; sticks shows the backbone as bonds; surface shows the solvent-excluded envelope. Rainbow coloring maps sequence position to hue (blue→red, N→C); chain coloring assigns a distinct color per polypeptide.

Sequence. This is the polypeptide sequence — one letter per residue, N-terminus first. Length ranges from a few dozen residues for small domains to over a thousand for large multi-domain proteins.

Secondary structure (8-state, DSSP). The SS8 string is DSSP's per-residue secondary-structure call. α-helix (H) means an i→i+4 H-bond ladder; β-strand (E) means the residue participates in a β-sheet; 3₁₀ (G) and π (I) are tighter and wider helices; T/S are turns/bends; '-' is loop.

Nearest PDB structures. Structural nearest neighbors (via Foldseek easy-search vs the PDB). Reported per hit: target PDB id, E-value, and alignment TM-score. A TM-score above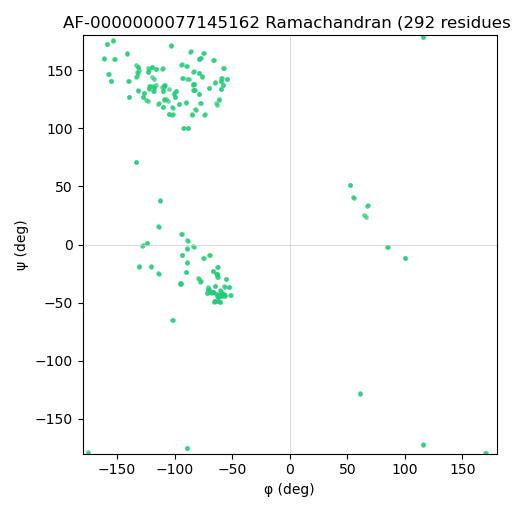 ~0.5 is the conventional threshold for 'same fold'.